Protein AF-A0A7C0WS00-F1 (afdb_monomer_lite)

Secondary structure (DSSP, 8-state):
--HHHHHHHHHHHHHHHSEE--HHHIIIIIHHHHHHHHHHHTT-TT---SSS-S---HHHHHHHHHHHHHHHHHH-EEETTTTEEE---HHHHHHHHHTS-SEEEES-GGG-EEEE---TT-SSPPPPEEE--SB--GGGHHHHHHHHHTSTT--EEEPPB-SEETTEE--TTSHHHHHHHH-S--

Foldseek 3Di:
DPPVVVVVVVQVVCLQVADAAAPCCCVPPLVVVLVVVLCVVLVVPPPADPVCRDDPDVVSVVSVVVSVLVSCQVSADAPNVSNGGRHDHSVRVVVVVVPDDQWDWDDDDPLIDIQGDDDVVGPDDHQDAPEDAEEDEPVCQVVVQVVSVVDPSHSHYHGYAYQDDPNHGQDPPDVSVVNRVVPPPD

Structure (mmCIF, N/CA/C/O backbone):
data_AF-A0A7C0WS00-F1
#
_entry.id   AF-A0A7C0WS00-F1
#
loop_
_atom_site.group_PDB
_atom_site.id
_atom_site.type_symbol
_atom_site.label_atom_id
_atom_site.label_alt_id
_atom_site.label_comp_id
_atom_site.label_asym_id
_atom_site.label_entity_id
_atom_site.label_seq_id
_atom_site.pdbx_PDB_ins_code
_atom_site.Cartn_x
_atom_site.Cartn_y
_atom_site.Cartn_z
_atom_site.occupancy
_atom_site.B_iso_or_equiv
_atom_site.auth_seq_id
_atom_site.auth_comp_id
_atom_site.auth_asym_id
_atom_site.auth_atom_id
_atom_site.pdbx_PDB_model_num
ATOM 1 N N . MET A 1 1 ? -23.220 -8.667 -17.553 1.00 49.00 1 MET A N 1
ATOM 2 C CA . MET A 1 1 ? -22.136 -7.693 -17.301 1.00 49.00 1 MET A CA 1
ATOM 3 C C . MET A 1 1 ? -21.168 -8.340 -16.330 1.00 49.00 1 MET A C 1
ATOM 5 O O . MET A 1 1 ? -21.633 -9.027 -15.431 1.00 49.00 1 MET A O 1
ATOM 9 N N . THR A 1 2 ? -19.857 -8.234 -16.547 1.00 54.31 2 THR A N 1
ATOM 10 C CA . THR A 1 2 ? -18.865 -8.810 -15.627 1.00 54.31 2 THR A CA 1
ATOM 11 C C . THR A 1 2 ? -19.001 -8.150 -14.255 1.00 54.31 2 THR A C 1
ATOM 13 O O . THR A 1 2 ? -19.124 -6.931 -14.167 1.00 54.31 2 THR A O 1
ATOM 16 N N . THR A 1 3 ? -18.965 -8.941 -13.180 1.00 71.88 3 THR A N 1
ATOM 17 C CA . THR A 1 3 ? -19.061 -8.482 -11.779 1.00 71.88 3 THR A CA 1
ATOM 18 C C . THR A 1 3 ? -18.095 -7.330 -11.455 1.00 71.88 3 THR A C 1
ATOM 20 O O . THR A 1 3 ? -18.385 -6.494 -10.609 1.00 71.88 3 THR A O 1
ATOM 23 N N . SER A 1 4 ? -16.969 -7.244 -12.173 1.00 80.00 4 SER A N 1
ATOM 24 C CA . SER A 1 4 ? -15.979 -6.166 -12.056 1.00 80.00 4 SER A CA 1
ATOM 25 C C . SER A 1 4 ? -16.486 -4.794 -12.525 1.00 80.00 4 SER A C 1
ATOM 27 O O . SER A 1 4 ? -16.218 -3.805 -11.849 1.00 80.00 4 SER A O 1
ATOM 29 N N . LEU A 1 5 ? -17.243 -4.711 -13.628 1.00 88.19 5 LEU A N 1
ATOM 30 C CA . LEU A 1 5 ? -17.728 -3.420 -14.133 1.00 88.19 5 LEU A CA 1
ATOM 31 C C . LEU A 1 5 ? -18.821 -2.839 -13.227 1.00 88.19 5 LEU A C 1
ATOM 33 O O . LEU A 1 5 ? -18.849 -1.636 -13.001 1.00 88.19 5 LEU A O 1
ATOM 37 N N . VAL A 1 6 ? -19.686 -3.695 -12.673 1.00 89.75 6 VAL A N 1
ATOM 38 C CA . VAL A 1 6 ? -20.731 -3.278 -11.721 1.00 89.75 6 VAL A CA 1
ATOM 39 C C . VAL A 1 6 ? -20.100 -2.658 -10.470 1.00 89.75 6 VAL A C 1
ATOM 41 O O . VAL A 1 6 ? -20.440 -1.535 -10.119 1.00 89.75 6 VAL A O 1
ATOM 44 N N . ARG A 1 7 ? -19.100 -3.326 -9.875 1.00 86.75 7 ARG A N 1
ATOM 45 C CA . ARG A 1 7 ? -18.367 -2.811 -8.702 1.00 86.75 7 ARG A CA 1
ATOM 46 C C . ARG A 1 7 ? -17.676 -1.476 -8.961 1.00 86.75 7 ARG A C 1
ATOM 48 O O . ARG A 1 7 ? -17.674 -0.605 -8.093 1.00 86.75 7 ARG A O 1
ATOM 55 N N . LEU A 1 8 ? -17.088 -1.318 -10.149 1.00 91.06 8 LEU A N 1
ATOM 56 C CA . LEU A 1 8 ? -16.481 -0.052 -10.553 1.00 91.06 8 LEU A CA 1
ATOM 57 C C . LEU A 1 8 ? -17.527 1.068 -10.571 1.00 91.06 8 LEU A C 1
ATOM 59 O O . LEU A 1 8 ? -17.298 2.114 -9.975 1.00 91.06 8 LEU A O 1
ATOM 63 N N . MET A 1 9 ? -18.682 0.838 -11.201 1.00 94.50 9 MET A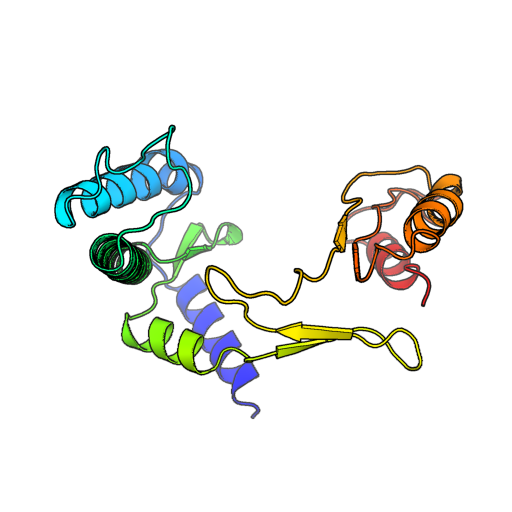 N 1
ATOM 64 C CA . MET A 1 9 ? -19.749 1.842 -11.268 1.00 94.50 9 MET A CA 1
ATOM 65 C C . MET A 1 9 ? -20.312 2.194 -9.885 1.00 94.50 9 MET A C 1
ATOM 67 O O . MET A 1 9 ? -20.503 3.373 -9.606 1.00 94.50 9 MET A O 1
ATOM 71 N N . GLU A 1 10 ? -20.510 1.211 -9.002 1.00 93.06 10 GLU A N 1
ATOM 72 C CA . GLU A 1 10 ? -20.942 1.442 -7.613 1.00 93.06 10 GLU A CA 1
ATOM 73 C C . GLU A 1 10 ? -19.921 2.280 -6.832 1.00 93.06 10 GLU A C 1
ATOM 75 O O . GLU A 1 10 ? -20.288 3.185 -6.087 1.00 93.06 10 GLU A O 1
ATOM 80 N N . THR A 1 11 ? -18.625 2.019 -7.022 1.00 92.50 11 THR A N 1
ATOM 81 C CA . THR A 1 11 ? -17.562 2.789 -6.360 1.00 92.50 11 THR A CA 1
ATOM 82 C C . THR A 1 11 ? -17.514 4.224 -6.882 1.00 92.50 11 THR A C 1
ATOM 84 O O . THR A 1 11 ? -17.359 5.149 -6.090 1.00 92.50 11 THR A O 1
ATOM 87 N N . LEU A 1 12 ? -17.703 4.430 -8.190 1.00 93.00 12 LEU A N 1
ATOM 88 C CA . LEU A 1 12 ? -17.795 5.768 -8.782 1.00 93.00 12 LEU A CA 1
ATOM 89 C C . LEU A 1 12 ? -19.024 6.541 -8.281 1.00 93.00 12 LEU A C 1
ATOM 91 O O . LEU A 1 12 ? -18.935 7.745 -8.056 1.00 93.00 12 LEU A O 1
ATOM 95 N N . GLU A 1 13 ? -20.156 5.869 -8.066 1.00 94.81 13 GLU A N 1
ATOM 96 C CA . GLU A 1 13 ? -21.339 6.487 -7.456 1.00 94.81 13 GLU A CA 1
ATOM 97 C C . GLU A 1 13 ? -21.072 6.895 -6.000 1.00 94.81 13 GLU A C 1
ATOM 99 O O . GLU A 1 13 ? -21.324 8.043 -5.635 1.00 94.81 13 GLU A O 1
ATOM 104 N N . ARG A 1 14 ? -20.456 6.016 -5.193 1.00 94.94 14 ARG A N 1
ATOM 105 C CA . ARG A 1 14 ? -20.031 6.355 -3.820 1.00 94.94 14 ARG A CA 1
ATOM 106 C C . ARG A 1 14 ? -19.029 7.508 -3.791 1.00 94.94 14 ARG A C 1
ATOM 108 O O . ARG A 1 14 ? -19.082 8.325 -2.883 1.00 94.94 14 ARG A O 1
ATOM 115 N N . ALA A 1 15 ? -18.126 7.582 -4.767 1.00 93.69 15 ALA A N 1
ATOM 116 C CA . ALA A 1 15 ? -17.193 8.696 -4.900 1.00 93.69 15 ALA A CA 1
ATOM 117 C C . ALA A 1 15 ? -17.933 10.007 -5.196 1.00 93.69 15 ALA A C 1
ATOM 119 O O . ALA A 1 15 ? -17.593 11.045 -4.642 1.00 93.69 15 ALA A O 1
ATOM 120 N N . ARG A 1 16 ? -18.978 9.981 -6.027 1.00 92.50 16 ARG A N 1
ATOM 121 C CA . ARG A 1 16 ? -19.775 11.177 -6.323 1.00 92.50 16 ARG A CA 1
ATOM 122 C C . ARG A 1 16 ? -20.577 11.666 -5.112 1.00 92.50 16 ARG A C 1
ATOM 124 O O . ARG A 1 16 ? -20.650 12.870 -4.893 1.00 92.50 16 ARG A O 1
ATOM 131 N N . ASP A 1 17 ? -21.178 10.743 -4.363 1.00 93.25 17 ASP A N 1
ATOM 132 C CA . ASP A 1 17 ? -22.168 11.051 -3.319 1.00 93.25 17 ASP A CA 1
ATOM 133 C C . ASP A 1 17 ? -21.605 10.940 -1.881 1.00 93.25 17 ASP A C 1
ATOM 135 O O . ASP A 1 17 ? -22.351 11.068 -0.910 1.00 93.25 17 ASP A O 1
ATOM 139 N N . GLY A 1 18 ? -20.302 10.674 -1.736 1.00 94.12 18 GLY A N 1
ATOM 140 C CA . GLY A 1 18 ? -19.621 10.497 -0.452 1.00 94.12 18 GLY A CA 1
ATOM 141 C C . GLY A 1 18 ? -19.523 11.779 0.380 1.00 94.12 18 GLY A C 1
ATOM 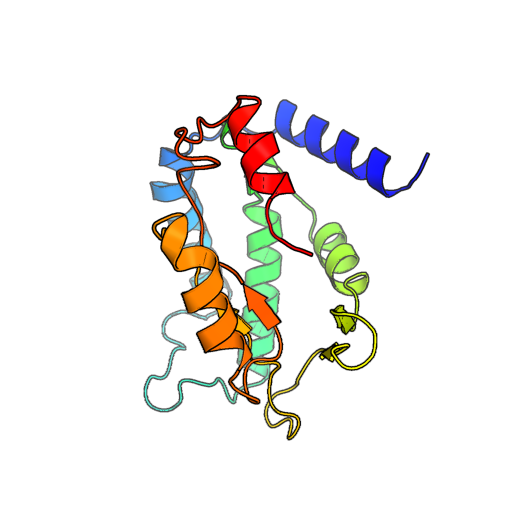142 O O . GLY A 1 18 ? -19.644 12.890 -0.135 1.00 94.12 18 GLY A O 1
ATOM 143 N N . ASP A 1 19 ? -19.265 11.624 1.683 1.00 96.31 19 ASP A N 1
ATOM 144 C CA . ASP A 1 19 ? -19.161 12.766 2.601 1.00 96.31 19 ASP A CA 1
ATOM 145 C C . ASP A 1 19 ? -18.015 13.699 2.187 1.00 96.31 19 ASP A C 1
ATOM 147 O O . ASP A 1 19 ? -16.912 13.209 1.930 1.00 96.31 19 ASP A O 1
ATOM 151 N N . PRO A 1 20 ? -18.217 15.027 2.176 1.00 96.94 20 PRO A N 1
ATOM 152 C CA . PRO A 1 20 ? -17.179 15.964 1.772 1.00 96.94 20 PRO A CA 1
ATOM 153 C C . PRO A 1 20 ? -16.021 15.988 2.780 1.00 96.94 20 PRO A C 1
ATOM 155 O O . PRO A 1 20 ? -16.236 16.114 3.987 1.00 96.94 20 PRO A O 1
ATOM 158 N N . CYS A 1 21 ? -14.787 15.917 2.285 1.00 97.62 21 CYS A N 1
ATOM 159 C CA . CYS A 1 21 ? -13.567 16.069 3.069 1.00 97.62 21 CYS A CA 1
ATOM 160 C C . CYS A 1 21 ? -12.420 16.560 2.179 1.00 97.62 21 CYS A C 1
ATOM 162 O O . CYS A 1 21 ? -12.060 15.915 1.198 1.00 97.62 21 CYS A O 1
ATOM 164 N N . THR A 1 22 ? -11.809 17.689 2.541 1.00 98.00 22 THR A N 1
ATOM 165 C CA . THR A 1 22 ? -10.654 18.208 1.790 1.00 98.00 22 THR A CA 1
ATOM 166 C C . THR A 1 22 ? -9.412 17.354 2.028 1.00 98.00 22 THR A C 1
ATOM 168 O O . THR A 1 22 ? -9.220 16.838 3.133 1.00 98.00 22 THR A O 1
ATOM 171 N N . ASN A 1 23 ? -8.495 17.292 1.055 1.00 97.50 23 ASN A N 1
ATOM 172 C CA . ASN A 1 23 ? -7.249 16.530 1.230 1.00 97.50 23 ASN A CA 1
ATOM 173 C C . ASN A 1 23 ? -6.444 16.993 2.458 1.00 97.50 23 ASN A C 1
ATOM 175 O O . ASN A 1 23 ? -5.935 16.194 3.241 1.00 97.50 23 ASN A O 1
ATOM 179 N N . ARG A 1 24 ? -6.402 18.309 2.696 1.00 97.88 24 ARG A N 1
ATOM 180 C CA . ARG A 1 24 ? -5.712 18.876 3.861 1.00 97.88 24 ARG A CA 1
ATOM 181 C C . ARG A 1 24 ? -6.356 18.443 5.176 1.00 97.88 24 ARG A C 1
ATOM 183 O O . ARG A 1 24 ? -5.644 18.154 6.133 1.00 97.88 24 ARG A O 1
ATOM 190 N N . GLU A 1 25 ? -7.683 18.455 5.266 1.00 98.12 25 GLU A N 1
ATOM 191 C CA . GLU A 1 25 ? -8.392 18.006 6.469 1.00 98.12 25 GLU A CA 1
ATOM 192 C C . GLU A 1 25 ? -8.168 16.517 6.725 1.00 98.12 25 GLU A C 1
ATOM 194 O O . GLU A 1 25 ? -7.891 16.124 7.860 1.00 98.12 25 GLU A O 1
ATOM 199 N N . TRP A 1 26 ? -8.218 15.714 5.666 1.00 98.25 26 TRP A N 1
ATOM 200 C CA . TRP A 1 26 ? -7.964 14.286 5.729 1.00 98.25 26 TRP A CA 1
ATOM 201 C C . TRP A 1 26 ? -6.583 13.966 6.314 1.00 98.25 26 TRP A C 1
ATOM 203 O O . TRP A 1 26 ? -6.478 13.246 7.309 1.00 98.25 26 TRP A O 1
ATOM 213 N N . GLU A 1 27 ? -5.532 14.572 5.757 1.00 97.94 27 GLU A N 1
ATOM 214 C CA . GLU A 1 27 ? -4.145 14.360 6.184 1.00 97.94 27 GLU A CA 1
ATOM 215 C C . GLU A 1 27 ? -3.856 14.915 7.584 1.00 97.94 27 GLU A C 1
ATOM 217 O O . GLU A 1 27 ? -3.163 14.283 8.381 1.00 97.94 27 GLU A O 1
ATOM 222 N N . THR A 1 28 ? -4.373 16.107 7.900 1.00 98.19 28 THR A N 1
ATOM 223 C CA . THR A 1 28 ? -3.997 16.816 9.138 1.00 98.19 28 THR A CA 1
ATOM 224 C C . THR A 1 28 ? -4.877 16.485 10.339 1.00 98.19 28 THR A C 1
ATOM 226 O O . THR A 1 28 ? -4.448 16.721 11.469 1.00 98.19 28 THR A O 1
ATOM 229 N N . LYS A 1 29 ? -6.088 15.954 10.127 1.00 98.31 29 LYS A N 1
ATOM 230 C CA . LYS A 1 29 ? -7.051 15.668 11.203 1.00 98.31 29 LYS A CA 1
ATOM 231 C C . LYS A 1 29 ? -7.611 14.257 11.138 1.00 98.31 29 LYS A C 1
ATOM 233 O O . LYS A 1 29 ? -7.430 13.507 12.092 1.00 98.31 29 LYS A O 1
ATOM 238 N N . VAL A 1 30 ? -8.251 13.880 10.029 1.00 98.31 30 VAL A N 1
ATOM 239 C CA . VAL A 1 30 ? -9.015 12.623 9.961 1.00 98.31 30 VAL A CA 1
ATOM 240 C C . VAL A 1 30 ? -8.110 11.413 10.179 1.00 98.31 30 VAL A C 1
ATOM 242 O O . VAL A 1 30 ? -8.402 10.597 11.056 1.00 98.31 30 VAL A O 1
ATOM 245 N N . ILE A 1 31 ? -6.987 11.313 9.456 1.00 98.31 31 ILE A N 1
ATOM 246 C CA . ILE A 1 31 ? -6.035 10.209 9.635 1.00 98.31 31 ILE A CA 1
ATOM 247 C C . ILE A 1 31 ? -5.456 10.213 11.063 1.00 98.31 31 ILE A C 1
ATOM 249 O O . ILE A 1 31 ? -5.629 9.204 11.754 1.00 98.31 31 ILE A O 1
ATOM 253 N N . PRO A 1 32 ? -4.812 11.294 11.562 1.00 98.31 32 PRO A N 1
ATOM 254 C CA . PRO A 1 32 ? -4.176 11.260 12.880 1.00 98.31 32 PRO A CA 1
ATOM 255 C C . PRO A 1 32 ? -5.147 10.977 14.032 1.00 98.31 32 PRO A C 1
ATOM 257 O O . PRO A 1 32 ? -4.825 10.197 14.932 1.00 98.31 32 PRO A O 1
ATOM 260 N N . GLU A 1 33 ? -6.338 11.583 14.021 1.00 98.44 33 GLU A N 1
ATOM 261 C CA . GLU A 1 33 ? -7.332 11.403 15.083 1.00 98.44 33 GLU A CA 1
ATOM 262 C C . GLU A 1 33 ? -7.915 9.989 15.078 1.00 98.44 33 GLU A C 1
ATOM 264 O O . GLU A 1 33 ? -8.035 9.373 16.142 1.00 98.44 33 GLU A O 1
ATOM 269 N N . THR A 1 34 ? -8.212 9.440 13.896 1.00 98.38 34 THR A N 1
ATOM 270 C CA . THR A 1 34 ? -8.748 8.080 13.775 1.00 98.38 34 THR A CA 1
ATOM 271 C C . THR A 1 34 ? -7.703 7.040 14.176 1.00 98.38 34 THR A C 1
ATOM 273 O O . THR A 1 34 ? -8.009 6.154 14.975 1.00 98.38 34 THR A O 1
ATOM 276 N N . VAL A 1 35 ? -6.449 7.181 13.726 1.00 98.31 35 VAL A N 1
ATOM 277 C CA . VAL A 1 35 ? -5.339 6.309 14.156 1.00 98.31 35 VAL A CA 1
ATOM 278 C C . VAL A 1 35 ? -5.205 6.333 15.677 1.00 98.31 35 VAL A C 1
ATOM 280 O O . VAL A 1 35 ? -5.241 5.284 16.318 1.00 98.31 35 VAL A O 1
ATOM 283 N N . LYS A 1 36 ? -5.125 7.524 16.285 1.00 98.19 36 LYS A N 1
ATOM 284 C CA . LYS A 1 36 ? -4.997 7.666 17.743 1.00 98.19 36 LYS A CA 1
ATOM 285 C C . LYS A 1 36 ? -6.175 7.040 18.492 1.00 98.19 36 LYS A C 1
ATOM 287 O O . LYS A 1 36 ? -5.977 6.366 19.503 1.00 98.19 36 LYS A O 1
ATOM 292 N N . LYS A 1 37 ? -7.401 7.240 17.998 1.00 98.44 37 LYS A N 1
ATOM 293 C CA . LYS A 1 37 ? -8.618 6.632 18.552 1.00 98.44 37 LYS A CA 1
ATOM 294 C C . LYS A 1 37 ? -8.518 5.106 18.561 1.00 98.44 37 LYS A C 1
ATOM 296 O O . LYS A 1 37 ? -8.817 4.502 19.590 1.00 98.44 37 LYS A O 1
ATOM 301 N N . TYR A 1 38 ? -8.108 4.488 17.453 1.00 98.44 38 TYR A N 1
ATOM 302 C CA . TYR A 1 38 ? -8.045 3.029 17.337 1.00 98.44 38 TYR A CA 1
ATOM 303 C C . TYR A 1 38 ? -6.869 2.412 18.091 1.00 98.44 38 TYR A C 1
ATOM 305 O O . TYR A 1 38 ? -7.063 1.390 18.746 1.00 98.44 38 TYR A O 1
ATOM 313 N N . LEU A 1 39 ? -5.704 3.066 18.104 1.00 98.31 39 LEU A N 1
ATOM 314 C CA . LEU A 1 39 ? -4.576 2.634 18.931 1.00 98.31 39 LEU A CA 1
ATOM 315 C C . LEU A 1 39 ? -4.967 2.574 20.410 1.00 98.31 39 LEU A C 1
ATOM 317 O O . LEU A 1 39 ? -4.752 1.558 21.065 1.00 98.31 39 LEU A O 1
ATOM 321 N N . LYS A 1 40 ? -5.625 3.620 20.921 1.00 98.19 40 LYS A N 1
ATOM 322 C CA . LYS A 1 40 ? -6.102 3.648 22.307 1.00 98.19 40 LYS A CA 1
ATOM 323 C C . LYS A 1 40 ? -7.219 2.633 22.566 1.00 98.19 40 LYS A C 1
ATOM 325 O O . LYS A 1 40 ? -7.227 1.976 23.600 1.00 98.19 40 LYS A O 1
ATOM 330 N N . LYS A 1 41 ? -8.183 2.508 21.646 1.00 98.31 41 LYS A N 1
ATOM 331 C CA . LYS A 1 41 ? -9.344 1.609 21.791 1.00 98.31 41 LYS A CA 1
ATOM 332 C C . LYS A 1 41 ? -8.939 0.136 21.912 1.00 98.31 41 LYS A C 1
ATOM 334 O O . LYS A 1 41 ? -9.618 -0.603 22.616 1.00 98.31 41 LYS A O 1
ATOM 339 N N . PHE A 1 42 ? -7.876 -0.273 21.224 1.00 98.25 42 PHE A N 1
ATOM 340 C CA . PHE A 1 42 ? -7.402 -1.660 21.186 1.00 98.25 42 PHE A CA 1
ATOM 341 C C . PHE A 1 42 ? -6.165 -1.916 22.062 1.00 98.25 42 PHE A C 1
ATOM 343 O O . PHE A 1 42 ? -5.626 -3.023 22.033 1.00 98.25 42 PHE A O 1
ATOM 350 N N . ASP A 1 43 ? -5.743 -0.923 22.853 1.00 97.69 43 ASP A N 1
ATOM 351 C CA . ASP A 1 43 ? -4.556 -1.002 23.714 1.00 97.69 43 ASP A CA 1
ATOM 352 C C . ASP A 1 43 ? -3.280 -1.362 22.924 1.00 97.69 43 ASP A C 1
ATOM 354 O O . ASP A 1 43 ? -2.557 -2.307 23.235 1.00 97.69 43 ASP A O 1
ATOM 358 N N . LEU A 1 44 ? -3.062 -0.624 21.829 1.00 97.75 44 LEU A N 1
ATOM 359 C CA . LEU A 1 44 ? -1.935 -0.776 20.897 1.00 97.75 44 LEU A CA 1
ATOM 360 C C . LEU A 1 44 ? -0.913 0.368 21.013 1.00 97.75 44 LEU A C 1
ATOM 362 O O . LEU A 1 44 ? 0.075 0.416 20.281 1.00 97.75 44 LEU A O 1
ATOM 366 N N . GLU A 1 45 ? -1.148 1.335 21.902 1.00 96.56 45 GLU A N 1
ATOM 367 C CA . GLU A 1 45 ? -0.178 2.398 22.157 1.00 96.56 45 GLU A CA 1
ATOM 368 C C . GLU A 1 45 ? 1.085 1.803 22.800 1.00 96.56 45 GLU A C 1
ATOM 370 O O . GLU A 1 45 ? 1.005 1.046 23.760 1.00 96.56 45 GLU A O 1
ATOM 375 N N . GLN A 1 46 ? 2.266 2.175 22.290 1.00 93.44 46 GLN A N 1
ATOM 376 C CA . GLN A 1 46 ? 3.568 1.762 22.843 1.00 93.44 46 GLN A CA 1
ATOM 377 C C . GLN A 1 46 ? 3.843 0.244 22.829 1.00 93.44 46 GLN A C 1
ATOM 379 O O . GLN A 1 46 ? 4.724 -0.221 23.545 1.00 93.44 46 GLN A O 1
ATOM 384 N N . THR A 1 47 ? 3.159 -0.538 21.989 1.00 95.12 47 THR A N 1
ATOM 385 C CA . THR A 1 47 ? 3.429 -1.984 21.860 1.00 95.12 47 THR A CA 1
ATOM 386 C C . THR A 1 47 ? 4.642 -2.308 20.979 1.00 95.12 47 THR A C 1
ATOM 388 O O . THR A 1 47 ? 4.984 -3.474 20.806 1.00 95.12 47 THR A O 1
ATOM 391 N N . PHE A 1 48 ? 5.290 -1.300 20.386 1.00 93.44 48 PHE A N 1
ATOM 392 C CA . PHE A 1 48 ? 6.494 -1.480 19.576 1.00 93.44 48 PHE A CA 1
ATOM 393 C C . PHE A 1 48 ? 7.720 -1.755 20.458 1.00 93.44 48 PHE A C 1
ATOM 395 O O . PHE A 1 48 ? 8.031 -0.972 21.355 1.00 93.44 48 PHE A O 1
ATOM 402 N N . ASN A 1 49 ? 8.448 -2.830 20.153 1.00 93.25 49 ASN A N 1
ATOM 403 C CA . ASN A 1 49 ? 9.708 -3.183 20.797 1.00 93.25 49 ASN A CA 1
ATOM 404 C C . ASN A 1 49 ? 10.858 -3.065 19.787 1.00 93.25 49 ASN A C 1
ATOM 406 O O . ASN A 1 49 ? 10.892 -3.785 18.797 1.00 93.25 49 ASN A O 1
ATOM 410 N N . ASN A 1 50 ? 11.815 -2.171 20.040 1.00 94.19 50 ASN A N 1
ATOM 411 C CA . ASN A 1 50 ? 12.962 -1.984 19.146 1.00 94.19 50 ASN A CA 1
ATOM 412 C C . ASN A 1 50 ? 13.966 -3.151 19.206 1.00 94.19 50 ASN A C 1
ATOM 414 O O . ASN A 1 50 ? 14.640 -3.432 18.221 1.00 94.19 50 ASN A O 1
ATOM 418 N N . GLU A 1 51 ? 14.059 -3.837 20.348 1.00 96.06 51 GLU A N 1
ATOM 419 C CA . GLU A 1 51 ? 14.955 -4.990 20.512 1.00 96.06 51 GLU A CA 1
ATOM 420 C C . GLU A 1 51 ? 14.391 -6.249 19.832 1.00 96.06 51 GLU A C 1
ATOM 422 O O . GLU A 1 51 ? 15.150 -7.124 19.428 1.00 96.06 51 GLU A O 1
ATOM 427 N N . GLU A 1 52 ? 13.065 -6.321 19.670 1.00 92.44 52 GLU A N 1
ATOM 428 C CA . GLU A 1 52 ? 12.354 -7.396 18.968 1.00 92.44 52 GLU A CA 1
ATOM 429 C C . GLU A 1 52 ? 11.364 -6.774 17.962 1.00 92.44 52 GLU A C 1
ATOM 431 O O . GLU A 1 52 ? 10.165 -6.672 18.238 1.00 92.44 52 GLU A O 1
ATO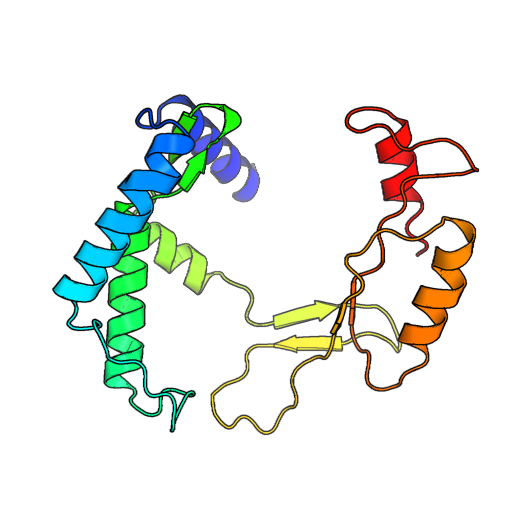M 436 N N . PRO A 1 53 ? 11.855 -6.297 16.801 1.00 90.12 53 PRO A N 1
ATOM 437 C CA . PRO A 1 53 ? 11.043 -5.541 15.847 1.00 90.12 53 PRO A CA 1
ATOM 438 C C . PRO A 1 53 ? 10.002 -6.406 15.123 1.00 90.12 53 PRO A C 1
ATOM 440 O O . PRO A 1 53 ? 9.045 -5.876 14.555 1.00 90.12 53 PRO A O 1
ATOM 443 N N . VAL A 1 54 ? 10.182 -7.730 15.119 1.00 91.38 54 VAL A N 1
ATOM 444 C CA . VAL A 1 54 ? 9.199 -8.679 14.596 1.00 91.38 54 VAL A CA 1
ATOM 445 C C . VAL A 1 54 ? 8.313 -9.121 15.750 1.00 91.38 54 VAL A C 1
ATOM 447 O O . VAL A 1 54 ? 8.779 -9.754 16.688 1.00 91.38 54 VAL A O 1
ATOM 450 N N . ASN A 1 55 ? 7.021 -8.803 15.679 1.00 92.31 55 ASN A N 1
ATOM 451 C CA . ASN A 1 55 ? 6.076 -9.217 16.709 1.00 92.31 55 ASN A CA 1
ATOM 452 C C . ASN A 1 55 ? 6.040 -10.753 16.854 1.00 92.31 55 ASN A C 1
ATOM 454 O O . ASN A 1 55 ? 5.741 -11.455 15.888 1.00 92.31 55 ASN A O 1
ATOM 458 N N . GLN A 1 56 ? 6.285 -11.241 18.072 1.00 91.69 56 GLN A N 1
ATOM 459 C CA . GLN A 1 56 ? 6.232 -12.662 18.440 1.00 91.69 56 GLN A CA 1
ATOM 460 C C . GLN A 1 56 ? 4.936 -13.043 19.181 1.00 91.69 56 GLN A C 1
ATOM 462 O O . GLN A 1 56 ? 4.747 -14.211 19.508 1.00 91.69 56 GLN A O 1
ATOM 467 N N . ASP A 1 57 ? 4.054 -12.079 19.474 1.00 94.38 57 ASP A N 1
ATOM 468 C CA . ASP A 1 57 ? 2.792 -12.274 20.199 1.00 94.38 57 ASP A CA 1
ATOM 469 C C . ASP A 1 57 ? 1.605 -12.390 19.214 1.00 94.38 57 ASP A C 1
ATOM 471 O O . ASP A 1 57 ? 1.205 -11.385 18.607 1.00 94.38 57 ASP A O 1
ATOM 475 N N . PRO A 1 58 ? 1.011 -13.589 19.033 1.00 94.25 58 PRO A N 1
ATOM 476 C CA . PRO A 1 58 ? -0.131 -13.778 18.142 1.00 94.25 58 PRO A CA 1
ATOM 477 C C . PRO A 1 58 ? -1.378 -12.998 18.573 1.00 94.25 58 PRO A C 1
ATOM 479 O O . PRO A 1 58 ? -2.101 -12.500 17.715 1.00 94.25 58 PRO A O 1
ATOM 482 N N . GLU A 1 59 ? -1.620 -12.829 19.876 1.00 97.19 59 GLU A N 1
ATOM 483 C CA . GLU A 1 59 ? -2.786 -12.085 20.365 1.00 97.19 59 GLU A CA 1
ATOM 484 C C . GLU A 1 59 ? -2.639 -10.592 20.063 1.00 97.19 59 GLU A C 1
ATOM 486 O O . GLU A 1 59 ? -3.604 -9.917 19.697 1.00 97.19 59 GLU A O 1
ATOM 491 N N . LEU A 1 60 ? -1.419 -10.057 20.162 1.00 96.62 60 LEU A N 1
ATOM 492 C CA . LEU A 1 60 ? -1.127 -8.702 19.702 1.00 96.62 60 LEU A CA 1
ATOM 493 C C . LEU A 1 60 ? -1.341 -8.563 18.186 1.00 96.62 60 LEU A C 1
ATOM 495 O O . LEU A 1 60 ? -1.906 -7.558 17.751 1.00 96.62 60 LEU A O 1
ATOM 499 N N . ALA A 1 61 ? -0.950 -9.563 17.387 1.00 96.38 61 ALA A N 1
ATOM 500 C CA . ALA A 1 61 ? -1.182 -9.556 15.940 1.00 96.38 61 ALA A CA 1
ATOM 501 C C . ALA A 1 61 ? -2.683 -9.531 15.599 1.00 96.38 61 ALA A C 1
ATOM 503 O O . ALA A 1 61 ? -3.114 -8.702 14.795 1.00 96.38 61 ALA A O 1
ATOM 504 N N . ASP A 1 62 ? -3.484 -10.372 16.259 1.00 97.94 62 ASP A N 1
ATOM 505 C CA . ASP A 1 62 ? -4.939 -10.418 16.084 1.00 97.94 62 ASP A CA 1
ATOM 506 C C . ASP A 1 62 ? -5.599 -9.096 16.505 1.00 97.94 62 ASP A C 1
ATOM 508 O O . ASP A 1 62 ? -6.476 -8.578 15.806 1.00 97.94 62 ASP A O 1
ATOM 512 N N . ARG A 1 63 ? -5.134 -8.477 17.601 1.00 98.25 63 ARG A N 1
ATOM 513 C CA . ARG A 1 63 ? -5.605 -7.145 18.018 1.00 98.25 63 ARG A CA 1
ATOM 514 C C . ARG A 1 63 ? -5.285 -6.067 16.985 1.00 98.25 63 ARG A C 1
ATOM 516 O O . ARG A 1 63 ? -6.149 -5.235 16.710 1.00 98.25 63 ARG A O 1
ATOM 523 N N . PHE A 1 64 ? -4.088 -6.076 16.395 1.00 97.94 64 PHE A N 1
ATOM 524 C CA . PHE A 1 64 ? -3.740 -5.157 15.305 1.00 97.94 64 PHE A CA 1
ATOM 525 C C . PHE A 1 64 ? -4.623 -5.372 14.074 1.00 97.94 64 PHE A C 1
ATOM 527 O O . PHE A 1 64 ? -5.071 -4.391 13.475 1.00 97.94 64 PHE A O 1
ATOM 534 N N . PHE A 1 65 ? -4.906 -6.626 13.713 1.00 97.88 65 PHE A N 1
ATOM 535 C CA . PHE A 1 65 ? -5.794 -6.942 12.599 1.00 97.88 65 PHE A CA 1
ATOM 536 C C . PHE A 1 65 ? -7.213 -6.407 12.837 1.00 97.88 65 PHE A C 1
ATOM 538 O O . PHE A 1 65 ? -7.742 -5.679 11.996 1.00 97.88 65 PHE A O 1
ATOM 545 N N . GLU A 1 66 ? -7.810 -6.678 14.001 1.00 98.44 66 GLU A N 1
ATOM 546 C CA . GLU A 1 66 ? -9.156 -6.190 14.330 1.00 98.44 66 GLU A CA 1
ATOM 547 C C . GLU A 1 66 ? -9.222 -4.661 14.452 1.00 98.44 66 GLU A C 1
ATOM 549 O O . GLU A 1 66 ? -10.206 -4.045 14.021 1.00 98.44 66 GLU A O 1
ATOM 554 N N . ALA A 1 67 ? -8.171 -4.025 14.981 1.00 98.44 67 ALA A N 1
ATOM 555 C CA . ALA A 1 67 ? -8.063 -2.570 15.026 1.00 98.44 67 ALA A CA 1
ATOM 556 C C . ALA A 1 67 ? -7.993 -1.967 13.620 1.00 98.44 67 ALA A C 1
ATOM 558 O O . ALA A 1 67 ? -8.738 -1.032 13.324 1.00 98.44 67 ALA A O 1
ATOM 559 N N . GLY A 1 68 ? -7.145 -2.521 12.749 1.00 98.19 68 GLY A N 1
ATOM 560 C CA . GLY A 1 68 ? -6.983 -2.082 11.365 1.00 98.19 68 GLY A CA 1
ATOM 561 C C . GLY A 1 68 ? -8.255 -2.269 10.542 1.00 98.19 68 GLY A C 1
ATOM 562 O O . GLY A 1 68 ? -8.676 -1.345 9.853 1.00 98.19 68 GLY A O 1
ATOM 563 N N . LEU A 1 69 ? -8.920 -3.418 10.673 1.00 98.44 69 LEU A N 1
ATOM 564 C CA . LEU A 1 69 ? -10.186 -3.703 9.999 1.00 98.44 69 LEU A CA 1
ATOM 565 C C . LEU A 1 69 ? -11.303 -2.752 10.453 1.00 98.44 69 LEU A C 1
ATOM 567 O O . LEU A 1 69 ? -12.028 -2.195 9.627 1.00 98.44 69 LEU A O 1
ATOM 571 N N . SER A 1 70 ? -11.422 -2.532 11.764 1.00 98.19 70 SER A N 1
ATOM 572 C CA . SER A 1 70 ? -12.415 -1.607 12.317 1.00 98.19 70 SER A CA 1
ATOM 573 C C . SER A 1 70 ? -12.131 -0.157 11.911 1.00 98.19 70 SER A C 1
ATOM 575 O O . SER A 1 70 ? -13.053 0.581 11.570 1.00 98.19 70 SER A O 1
ATOM 577 N N . MET A 1 71 ? -10.855 0.243 11.914 1.00 98.44 71 MET A N 1
ATOM 578 C CA . MET A 1 71 ? -10.423 1.559 11.457 1.00 98.44 71 MET A CA 1
ATOM 579 C C . MET A 1 71 ? -10.723 1.751 9.970 1.00 98.44 71 MET A C 1
ATOM 581 O O . MET A 1 71 ? -11.292 2.777 9.617 1.00 98.44 71 MET A O 1
ATOM 585 N N . ALA A 1 72 ? -10.381 0.783 9.115 1.00 98.12 72 ALA A N 1
ATOM 586 C CA . ALA A 1 72 ? -10.605 0.849 7.672 1.00 98.12 72 ALA A CA 1
ATOM 587 C C . ALA A 1 72 ? -12.091 1.035 7.326 1.00 98.12 72 ALA A C 1
ATOM 589 O O . ALA A 1 72 ? -12.422 1.857 6.471 1.00 98.12 72 ALA A O 1
ATOM 590 N N . ALA A 1 73 ? -12.982 0.330 8.033 1.00 98.06 73 ALA A N 1
ATOM 591 C CA . ALA A 1 73 ? -14.426 0.472 7.863 1.00 98.06 73 ALA A CA 1
ATOM 592 C C . ALA A 1 73 ? -14.957 1.849 8.314 1.00 98.06 73 ALA A C 1
ATOM 594 O O . ALA A 1 73 ? -15.904 2.373 7.729 1.00 98.06 73 ALA A O 1
ATOM 595 N N . GLU A 1 74 ? -14.362 2.451 9.350 1.00 97.38 74 GLU A N 1
ATOM 596 C CA . GLU A 1 74 ? -14.759 3.779 9.835 1.00 97.38 74 GLU A CA 1
ATOM 597 C C . GLU A 1 74 ? -14.226 4.910 8.946 1.00 97.38 74 GLU A C 1
ATOM 599 O O . GLU A 1 74 ? -14.982 5.810 8.565 1.00 97.38 74 GLU A O 1
ATOM 604 N N . ILE A 1 75 ? -12.925 4.873 8.646 1.00 97.44 75 ILE A N 1
ATOM 605 C CA . ILE A 1 75 ? -12.226 5.963 7.968 1.00 97.44 75 ILE A CA 1
ATOM 606 C C . ILE A 1 75 ? -12.615 6.026 6.492 1.00 97.44 75 ILE A C 1
ATOM 608 O O . ILE A 1 75 ? -12.947 7.102 6.006 1.00 97.44 75 ILE A O 1
ATOM 612 N N . GLY A 1 76 ? -12.665 4.884 5.799 1.00 96.88 76 GLY A N 1
ATOM 613 C CA . GLY A 1 76 ? -12.876 4.833 4.355 1.00 96.88 76 GLY A CA 1
ATOM 614 C C . GLY A 1 76 ? -11.648 5.271 3.547 1.00 96.88 76 GLY A C 1
ATOM 615 O O . GLY A 1 76 ? -10.509 5.191 4.006 1.00 96.88 76 GLY A O 1
ATOM 616 N N . VAL A 1 77 ? -11.883 5.723 2.318 1.00 96.94 77 VAL A N 1
ATOM 617 C CA . VAL A 1 77 ? -10.860 6.191 1.375 1.00 96.94 77 VAL A CA 1
ATOM 618 C C . VAL A 1 77 ? -11.270 7.557 0.841 1.00 96.94 77 VAL A C 1
ATOM 620 O O . VAL A 1 77 ? -12.392 7.721 0.364 1.00 96.94 77 VAL A O 1
ATOM 623 N N . LEU A 1 78 ? -10.360 8.529 0.899 1.00 97.81 78 LEU A N 1
ATOM 624 C CA . LEU A 1 78 ? -10.571 9.834 0.283 1.00 97.81 78 LEU A CA 1
ATOM 625 C C . LEU A 1 78 ? -10.415 9.741 -1.239 1.00 97.81 78 LEU A C 1
ATOM 627 O O . LEU A 1 78 ? -9.366 9.337 -1.742 1.00 97.81 78 LEU A O 1
ATOM 631 N N . MET A 1 79 ? -11.429 10.199 -1.967 1.00 96.62 79 MET A N 1
ATOM 632 C CA . MET A 1 79 ? -11.335 10.507 -3.384 1.00 96.62 79 MET A CA 1
ATOM 633 C C . MET A 1 79 ? -10.904 11.963 -3.555 1.00 96.62 79 MET A C 1
ATOM 635 O O . MET A 1 79 ? -11.708 12.880 -3.417 1.00 96.62 79 MET A O 1
ATOM 639 N N . VAL A 1 80 ? -9.618 12.172 -3.839 1.00 95.50 80 VAL A N 1
ATOM 640 C CA . VAL A 1 80 ? -9.003 13.511 -3.877 1.00 95.50 80 VAL A CA 1
ATOM 641 C C . VAL A 1 80 ? -9.622 14.402 -4.958 1.00 95.50 80 VAL A C 1
ATOM 643 O O . VAL A 1 80 ? -9.836 15.583 -4.710 1.00 95.50 80 VAL A O 1
ATOM 646 N N . ASP A 1 81 ? -9.970 13.841 -6.119 1.00 92.94 81 ASP A N 1
ATOM 647 C CA . ASP A 1 81 ? -10.535 14.606 -7.242 1.00 92.94 81 ASP A CA 1
ATOM 648 C C . ASP A 1 81 ? -11.908 15.221 -6.928 1.00 92.94 81 ASP A C 1
ATOM 650 O O . ASP A 1 81 ? -12.242 16.294 -7.431 1.00 92.94 81 ASP A O 1
ATOM 654 N N . THR A 1 82 ? -12.713 14.541 -6.108 1.00 93.56 82 THR A N 1
ATOM 655 C CA . THR A 1 82 ? -14.064 14.974 -5.713 1.00 93.56 82 THR A CA 1
ATOM 656 C C . THR A 1 82 ? -14.133 15.483 -4.276 1.00 93.56 82 THR A C 1
ATOM 658 O O . THR A 1 82 ? -15.205 15.898 -3.845 1.00 93.56 82 THR A O 1
ATOM 661 N N . GLU A 1 83 ? -13.015 15.442 -3.542 1.00 96.25 83 GLU A N 1
ATOM 662 C CA . GLU A 1 83 ? -12.930 15.725 -2.104 1.00 96.25 83 GLU A CA 1
ATOM 663 C C . GLU A 1 83 ? -14.047 15.035 -1.303 1.00 96.25 83 GLU A C 1
ATOM 665 O O . GLU A 1 83 ? -14.750 15.660 -0.508 1.00 96.25 83 GLU A O 1
ATOM 670 N N . SER A 1 84 ? -14.237 13.735 -1.540 1.00 96.81 84 SER A N 1
ATOM 671 C CA . SER A 1 84 ? -15.309 12.937 -0.935 1.00 96.81 84 SER A CA 1
ATOM 672 C C . SER A 1 84 ? -14.791 11.630 -0.337 1.00 96.81 84 SER A C 1
ATOM 674 O O . SER A 1 84 ? -13.812 11.050 -0.807 1.00 96.81 84 SER A O 1
ATOM 676 N N . VAL A 1 85 ? -15.442 11.142 0.717 1.00 97.94 85 VAL A N 1
ATOM 677 C CA . VAL A 1 85 ? -15.042 9.923 1.430 1.00 97.94 85 VAL A CA 1
ATOM 678 C C . VAL A 1 85 ? -15.898 8.738 0.996 1.00 97.94 85 VAL A C 1
ATOM 680 O O . VAL A 1 85 ? -17.113 8.715 1.198 1.00 97.94 85 VAL A O 1
ATOM 683 N N . ILE A 1 86 ? -15.242 7.707 0.466 1.00 97.25 86 ILE A N 1
ATOM 684 C CA . ILE A 1 86 ? -15.849 6.422 0.117 1.00 97.25 86 ILE A CA 1
ATOM 685 C C . ILE A 1 86 ? -15.711 5.482 1.313 1.00 97.25 86 ILE A C 1
ATOM 687 O O . ILE A 1 86 ? -14.597 5.205 1.756 1.00 97.25 86 ILE A O 1
ATOM 691 N N . ARG A 1 87 ? -16.826 4.949 1.823 1.00 96.00 87 ARG A N 1
ATOM 692 C CA . ARG A 1 87 ? -16.812 3.957 2.911 1.00 96.00 87 ARG A CA 1
ATOM 693 C C . ARG A 1 87 ? -17.168 2.559 2.428 1.00 96.00 87 ARG A C 1
ATOM 695 O O . ARG A 1 87 ? -17.963 2.380 1.501 1.00 96.00 87 ARG A O 1
ATOM 702 N N . PHE A 1 88 ? -16.581 1.587 3.116 1.00 95.88 88 PHE A N 1
ATOM 703 C CA . PHE A 1 88 ? -16.825 0.166 2.927 1.00 95.88 88 PHE A CA 1
ATOM 704 C C . PHE A 1 88 ? -17.177 -0.460 4.268 1.00 95.88 88 PHE A C 1
ATOM 706 O O . PHE A 1 88 ? -16.598 -0.102 5.295 1.00 95.88 88 PHE A O 1
ATOM 713 N N . SER A 1 89 ? -18.129 -1.387 4.271 1.00 96.94 89 SER A N 1
ATOM 714 C CA . SER A 1 89 ? -18.458 -2.127 5.484 1.00 96.94 89 SER A CA 1
ATOM 715 C C . SER A 1 89 ? -17.341 -3.111 5.845 1.00 96.94 89 SER A C 1
ATOM 717 O O . SER A 1 89 ? -16.516 -3.495 5.010 1.00 96.94 89 SER A O 1
ATOM 719 N N . ARG A 1 90 ? -17.329 -3.568 7.101 1.00 97.75 90 ARG A N 1
ATOM 720 C CA . ARG A 1 90 ? -16.400 -4.612 7.558 1.00 97.75 90 ARG A CA 1
ATOM 721 C C . ARG A 1 90 ? -16.531 -5.881 6.710 1.00 97.75 90 ARG A C 1
ATOM 723 O O . ARG A 1 90 ? -15.531 -6.511 6.381 1.00 97.75 90 ARG A O 1
ATOM 730 N N . GLU A 1 91 ? -17.757 -6.236 6.346 1.00 97.50 91 GLU A N 1
ATOM 731 C CA . GLU A 1 91 ? -18.088 -7.403 5.528 1.00 97.50 91 GLU A CA 1
ATOM 732 C C . GLU A 1 91 ? -17.567 -7.248 4.099 1.00 97.50 91 GLU A C 1
ATOM 734 O O . GLU A 1 91 ? -16.986 -8.192 3.574 1.00 97.50 91 GLU A O 1
ATOM 739 N N . GLU A 1 92 ? -17.704 -6.063 3.490 1.00 95.50 92 GLU A N 1
ATOM 740 C CA . GLU A 1 92 ? -17.160 -5.787 2.152 1.00 95.50 92 GLU A CA 1
ATOM 741 C C . GLU A 1 92 ? -15.632 -5.925 2.126 1.00 95.50 92 GLU A C 1
ATOM 743 O O . GLU A 1 92 ? -15.075 -6.514 1.196 1.00 95.50 92 GLU A O 1
ATOM 748 N N . ILE A 1 93 ? -14.953 -5.423 3.164 1.00 97.06 93 ILE A N 1
ATOM 749 C CA . ILE A 1 93 ? -13.495 -5.525 3.300 1.00 97.06 93 ILE A CA 1
ATOM 750 C C . ILE A 1 93 ? -13.078 -6.991 3.471 1.00 97.06 93 ILE A C 1
ATOM 752 O O . ILE A 1 93 ? -12.184 -7.460 2.768 1.00 97.06 93 ILE A O 1
ATOM 756 N N . LEU A 1 94 ? -13.737 -7.742 4.358 1.00 97.62 94 LEU A N 1
ATOM 757 C CA . LEU A 1 94 ? -13.434 -9.161 4.576 1.00 97.62 94 LEU A CA 1
ATOM 758 C C . LEU A 1 94 ? -13.725 -10.019 3.340 1.00 97.62 94 LEU A C 1
ATOM 760 O O . LEU A 1 94 ? -12.928 -10.891 3.004 1.00 97.62 94 LEU A O 1
ATOM 764 N N . GLU A 1 95 ? -14.818 -9.752 2.624 1.00 95.44 95 GLU A N 1
ATOM 765 C CA . GLU A 1 95 ? -15.127 -10.417 1.356 1.00 95.44 95 GLU A CA 1
ATOM 766 C C . GLU A 1 95 ? -14.031 -10.159 0.311 1.00 95.44 95 GLU A C 1
ATOM 768 O O . GLU A 1 95 ? -13.683 -11.056 -0.458 1.00 95.44 95 GLU A O 1
ATOM 773 N N . ALA A 1 96 ? -13.476 -8.944 0.270 1.00 93.19 96 ALA A N 1
ATOM 774 C CA . ALA A 1 96 ? -12.369 -8.617 -0.620 1.00 93.19 96 ALA A CA 1
ATOM 775 C C . ALA A 1 96 ? -11.076 -9.354 -0.233 1.00 93.19 96 ALA A C 1
ATOM 777 O O . ALA A 1 96 ? -10.396 -9.868 -1.121 1.00 93.19 96 ALA A O 1
ATOM 778 N N . VAL A 1 97 ? -10.767 -9.452 1.065 1.00 94.81 97 VAL A N 1
ATOM 779 C CA . VAL A 1 97 ? -9.609 -10.206 1.576 1.00 94.81 97 VAL A CA 1
ATOM 780 C C . VAL A 1 97 ? -9.733 -11.696 1.252 1.00 94.81 97 VAL A C 1
ATOM 782 O O . VAL A 1 97 ? -8.789 -12.276 0.726 1.00 94.81 97 VAL A O 1
ATOM 785 N N . GLU A 1 98 ? -10.901 -12.303 1.477 1.00 95.00 98 GLU A N 1
ATOM 786 C CA . GLU A 1 98 ? -11.157 -13.723 1.177 1.00 95.00 98 GLU A CA 1
ATOM 787 C C . GLU A 1 98 ? -11.025 -14.037 -0.322 1.00 95.00 98 GLU A C 1
ATOM 789 O O . GLU A 1 98 ? -10.635 -15.133 -0.719 1.00 95.00 98 GLU A O 1
ATOM 794 N N . ARG A 1 99 ? -11.341 -13.064 -1.184 1.00 93.00 99 ARG A N 1
ATOM 795 C CA . ARG A 1 99 ? -11.230 -13.202 -2.643 1.00 93.00 99 ARG A CA 1
ATOM 796 C C . ARG A 1 99 ? -9.852 -12.866 -3.196 1.00 93.00 99 ARG A C 1
ATOM 798 O O . ARG A 1 99 ? -9.659 -12.992 -4.409 1.00 93.00 99 ARG A O 1
ATOM 805 N N . ALA A 1 100 ? -8.924 -12.405 -2.361 1.00 92.75 100 ALA A N 1
ATOM 806 C CA . ALA A 1 100 ? -7.576 -12.107 -2.807 1.00 92.75 100 ALA A CA 1
ATOM 807 C C . ALA A 1 100 ? -6.915 -13.386 -3.360 1.00 92.75 100 ALA A C 1
ATOM 809 O O . ALA A 1 100 ? -7.081 -14.465 -2.788 1.00 92.7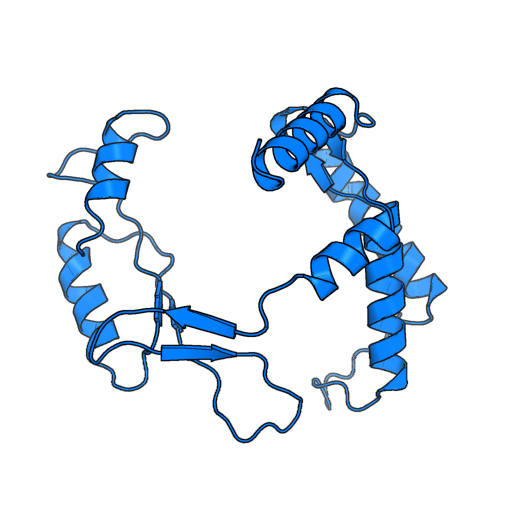5 100 ALA A O 1
ATOM 810 N N . PRO A 1 101 ? -6.177 -13.303 -4.482 1.00 93.19 101 PRO A N 1
ATOM 811 C CA . PRO A 1 101 ? -5.474 -14.462 -5.013 1.00 93.19 101 PRO A CA 1
ATOM 812 C C . PRO A 1 101 ? -4.428 -14.960 -4.005 1.00 93.19 101 PRO A C 1
ATOM 814 O O . PRO A 1 101 ? -3.674 -14.172 -3.438 1.00 93.19 101 PRO A O 1
ATOM 817 N N . ASP A 1 102 ? -4.341 -16.277 -3.822 1.00 93.50 102 ASP A N 1
ATOM 818 C CA . ASP A 1 102 ? -3.358 -16.928 -2.942 1.00 93.50 102 ASP A CA 1
ATOM 819 C C . ASP A 1 102 ? -1.932 -16.920 -3.531 1.00 93.50 102 ASP A C 1
ATOM 821 O O . ASP A 1 102 ? -0.935 -17.059 -2.814 1.00 93.50 102 ASP A O 1
ATOM 825 N N . HIS A 1 103 ? -1.831 -16.747 -4.852 1.00 95.31 103 HIS A N 1
ATOM 826 C CA . HIS A 1 103 ? -0.582 -16.595 -5.581 1.00 95.31 103 HIS A CA 1
ATOM 827 C C . HIS A 1 103 ? -0.755 -15.802 -6.882 1.00 95.31 103 HIS A C 1
ATOM 829 O O . HIS A 1 103 ? -1.829 -15.741 -7.478 1.00 95.31 103 HIS A O 1
ATOM 835 N N . VAL A 1 104 ? 0.354 -15.254 -7.377 1.00 94.94 104 VAL A N 1
ATOM 836 C CA . VAL A 1 104 ? 0.457 -14.596 -8.681 1.00 94.94 104 VAL A CA 1
ATOM 837 C C . VAL A 1 104 ? 1.594 -15.237 -9.471 1.00 94.94 104 VAL A C 1
ATOM 839 O O . VAL A 1 104 ? 2.699 -15.429 -8.961 1.00 94.94 104 VAL A O 1
ATOM 842 N N . LYS A 1 105 ? 1.331 -15.582 -10.735 1.00 95.38 105 LYS A N 1
ATOM 843 C CA . LYS A 1 105 ? 2.359 -16.047 -11.674 1.00 95.38 105 LYS A CA 1
ATOM 844 C C . LYS A 1 105 ? 2.822 -14.869 -12.518 1.00 95.38 105 LYS A C 1
ATOM 846 O O . LYS A 1 105 ? 2.003 -14.239 -13.181 1.00 95.38 105 LYS A O 1
ATOM 851 N N . LEU A 1 106 ? 4.118 -14.592 -12.482 1.00 94.12 106 LEU A N 1
ATOM 852 C CA . LEU A 1 106 ? 4.755 -13.498 -13.215 1.00 94.12 106 LEU A CA 1
ATOM 853 C C . LEU A 1 106 ? 5.759 -14.074 -14.214 1.00 94.12 106 LEU A C 1
ATOM 855 O O . LEU A 1 106 ? 6.259 -15.180 -14.009 1.00 94.12 106 LEU A O 1
ATOM 859 N N . GLY A 1 107 ? 6.053 -13.329 -15.277 1.00 92.50 107 GLY A N 1
ATOM 860 C CA . GLY A 1 107 ? 6.981 -13.756 -16.325 1.00 92.50 107 GLY A CA 1
ATOM 861 C C . GLY A 1 107 ? 6.404 -14.811 -17.275 1.00 92.50 107 GLY A C 1
ATOM 862 O O . GLY A 1 107 ? 5.226 -15.183 -17.215 1.00 92.50 107 GLY A O 1
ATOM 863 N N . ARG A 1 108 ? 7.246 -15.282 -18.194 1.00 93.44 108 ARG A N 1
ATOM 864 C CA . ARG A 1 108 ? 6.910 -16.280 -19.219 1.00 93.44 108 ARG A CA 1
ATOM 865 C C . ARG A 1 108 ? 8.039 -17.296 -19.343 1.00 93.44 108 ARG A C 1
ATOM 867 O O . ARG A 1 108 ? 9.149 -17.045 -18.895 1.00 93.44 108 ARG A O 1
ATOM 874 N N . ASP A 1 109 ? 7.722 -18.446 -19.929 1.00 94.00 109 ASP A N 1
ATOM 875 C CA . ASP A 1 109 ? 8.698 -19.479 -20.290 1.00 94.00 109 ASP A CA 1
ATOM 876 C C . ASP A 1 109 ? 9.665 -19.843 -19.148 1.00 94.00 109 ASP A C 1
ATOM 878 O O . ASP A 1 109 ? 9.201 -20.241 -18.073 1.00 94.00 109 ASP A O 1
ATOM 882 N N . SER A 1 110 ? 10.978 -19.742 -19.375 1.00 90.62 110 SER A N 1
ATOM 883 C CA . SER A 1 110 ? 12.021 -20.043 -18.385 1.00 90.62 110 SER A CA 1
ATOM 884 C C . SER A 1 110 ? 12.083 -19.045 -17.230 1.00 90.62 110 SER A C 1
ATOM 886 O O . SER A 1 110 ? 12.565 -19.407 -16.161 1.00 90.62 110 SER A O 1
ATOM 888 N N . ASP A 1 111 ? 11.550 -17.839 -17.419 1.00 90.94 111 ASP A N 1
ATOM 889 C CA . ASP A 1 111 ? 11.623 -16.734 -16.455 1.00 90.94 111 ASP A CA 1
ATOM 890 C C . ASP A 1 111 ? 10.352 -16.642 -15.599 1.00 90.94 111 ASP A C 1
ATOM 892 O O . ASP A 1 111 ? 10.162 -15.714 -14.810 1.00 90.94 111 ASP A O 1
ATOM 896 N N . ARG A 1 112 ? 9.431 -17.603 -15.752 1.00 94.81 112 ARG A N 1
ATOM 897 C CA . ARG A 1 112 ? 8.186 -17.624 -14.992 1.00 94.81 112 ARG A CA 1
ATOM 898 C C . ARG A 1 112 ? 8.449 -17.945 -13.525 1.00 94.81 112 ARG A C 1
ATOM 900 O O . ARG A 1 112 ? 8.940 -19.021 -13.188 1.00 94.81 112 ARG A O 1
ATOM 907 N N . ILE A 1 113 ? 7.954 -17.084 -12.645 1.00 94.44 113 ILE A N 1
ATOM 908 C CA . ILE A 1 113 ? 7.968 -17.290 -11.197 1.00 94.44 113 ILE A CA 1
ATOM 909 C C . ILE A 1 113 ? 6.549 -17.384 -10.630 1.00 94.44 113 ILE A C 1
ATOM 911 O O . ILE A 1 113 ? 5.565 -17.003 -11.265 1.00 94.44 113 ILE A O 1
ATOM 915 N N . THR A 1 114 ? 6.432 -17.906 -9.410 1.00 94.94 114 THR A N 1
ATOM 916 C CA . THR A 1 114 ? 5.189 -17.878 -8.628 1.00 94.94 114 THR A CA 1
ATOM 917 C C . THR A 1 114 ? 5.448 -17.138 -7.327 1.00 94.94 114 THR A C 1
ATOM 919 O O . THR A 1 114 ? 6.149 -17.649 -6.455 1.00 94.94 114 THR A O 1
ATOM 922 N N . MET A 1 115 ? 4.879 -15.943 -7.203 1.00 95.00 115 MET A N 1
ATOM 923 C CA . MET A 1 115 ? 4.849 -15.187 -5.958 1.00 95.00 115 MET A CA 1
ATOM 924 C C . MET A 1 115 ? 3.654 -15.667 -5.136 1.00 95.00 115 MET A C 1
ATOM 926 O O . MET A 1 115 ? 2.532 -15.687 -5.634 1.00 95.00 115 MET A O 1
ATOM 930 N N . ARG A 1 116 ? 3.894 -16.097 -3.898 1.00 94.19 116 ARG A N 1
ATOM 931 C CA . ARG A 1 116 ? 2.870 -16.656 -3.006 1.00 94.19 116 ARG A CA 1
ATOM 932 C C . ARG A 1 116 ? 3.050 -16.143 -1.587 1.00 94.19 116 ARG A C 1
ATOM 934 O O . ARG A 1 116 ? 4.142 -15.704 -1.224 1.00 94.19 116 ARG A O 1
ATOM 941 N N . THR A 1 117 ? 1.999 -16.265 -0.789 1.00 92.81 117 THR A N 1
ATOM 942 C CA . THR A 1 117 ? 2.031 -15.941 0.638 1.00 92.81 117 THR A CA 1
ATOM 943 C C . THR A 1 117 ? 3.123 -16.725 1.367 1.00 92.81 117 THR A C 1
ATOM 945 O O . THR A 1 117 ? 3.288 -17.928 1.156 1.00 92.81 117 THR A O 1
ATOM 948 N N . ARG A 1 118 ? 3.849 -16.029 2.247 1.00 93.88 118 ARG A N 1
ATOM 949 C CA . ARG A 1 118 ? 4.792 -16.599 3.216 1.00 93.88 118 ARG A CA 1
ATOM 950 C C . ARG A 1 118 ? 4.235 -16.424 4.621 1.00 93.88 118 ARG A C 1
ATOM 952 O O . ARG A 1 118 ? 3.492 -15.480 4.879 1.00 93.88 118 ARG A O 1
ATOM 959 N N . ARG A 1 119 ? 4.614 -17.317 5.529 1.00 91.25 119 ARG A N 1
ATOM 960 C CA . ARG A 1 119 ? 4.313 -17.200 6.963 1.00 91.25 119 ARG A CA 1
ATOM 961 C C . ARG A 1 119 ? 5.565 -16.776 7.739 1.00 91.25 119 ARG A C 1
ATOM 963 O O . ARG A 1 119 ? 6.670 -16.891 7.197 1.00 91.25 119 ARG A O 1
ATOM 970 N N . PRO A 1 120 ? 5.427 -16.288 8.984 1.00 89.56 120 PRO A N 1
ATOM 971 C CA . PRO A 1 120 ? 6.568 -16.190 9.887 1.00 89.56 120 PRO A CA 1
ATOM 972 C C . PRO A 1 120 ? 7.365 -17.503 9.887 1.00 89.56 120 PRO A C 1
ATOM 974 O O . PRO A 1 120 ? 6.778 -18.581 9.811 1.00 89.56 120 PRO A O 1
ATOM 977 N N . GLU A 1 121 ? 8.695 -17.393 9.886 1.00 89.06 121 GLU A N 1
ATOM 978 C CA . GLU A 1 121 ? 9.643 -18.524 9.842 1.00 89.06 121 GLU A CA 1
ATOM 979 C C . GLU A 1 121 ? 9.611 -19.403 8.576 1.00 89.06 121 GLU A C 1
ATOM 981 O O . GLU A 1 121 ? 10.286 -20.435 8.507 1.00 89.06 121 GLU A O 1
ATOM 986 N N . ASP A 1 122 ? 8.875 -19.003 7.537 1.00 94.19 122 ASP A N 1
ATOM 987 C CA . ASP A 1 122 ? 8.847 -19.755 6.288 1.00 94.19 122 ASP A CA 1
ATOM 988 C C . ASP A 1 122 ? 10.243 -19.809 5.640 1.00 94.19 122 ASP A C 1
ATOM 990 O O . ASP A 1 122 ? 10.882 -18.778 5.393 1.00 94.19 122 ASP A O 1
ATOM 994 N N . LYS A 1 123 ? 10.691 -21.034 5.337 1.00 94.75 123 LYS A N 1
ATOM 995 C CA . LYS A 1 123 ? 12.004 -21.351 4.755 1.00 94.75 123 LYS A CA 1
ATOM 996 C C . LYS A 1 123 ? 12.115 -20.954 3.287 1.00 94.75 123 LYS A C 1
ATOM 998 O O . LYS A 1 123 ? 13.218 -20.916 2.747 1.00 94.75 123 LYS A O 1
ATOM 1003 N N . ILE A 1 124 ? 10.986 -20.710 2.624 1.00 91.94 124 ILE A N 1
ATOM 1004 C CA . ILE A 1 124 ? 10.970 -20.225 1.247 1.00 91.94 124 ILE A CA 1
ATOM 1005 C C . ILE A 1 124 ? 11.457 -18.768 1.262 1.00 91.94 124 ILE A C 1
ATOM 1007 O O . ILE A 1 124 ? 10.846 -17.956 1.959 1.00 91.94 124 ILE A O 1
ATOM 1011 N N . PRO A 1 125 ? 12.522 -18.399 0.527 1.00 91.56 125 PRO A N 1
ATOM 1012 C CA . PRO A 1 125 ? 12.950 -17.006 0.445 1.00 91.56 125 PRO A CA 1
ATOM 1013 C C . PRO A 1 125 ? 11.885 -16.147 -0.261 1.00 91.56 125 PRO A C 1
ATOM 1015 O O . PRO A 1 125 ? 11.136 -16.663 -1.098 1.00 91.56 125 PRO A O 1
ATOM 1018 N N . PRO A 1 126 ? 11.781 -14.844 0.062 1.00 92.88 126 PRO A N 1
ATOM 1019 C CA . PRO A 1 126 ? 10.892 -13.948 -0.666 1.00 92.88 126 PRO A CA 1
ATO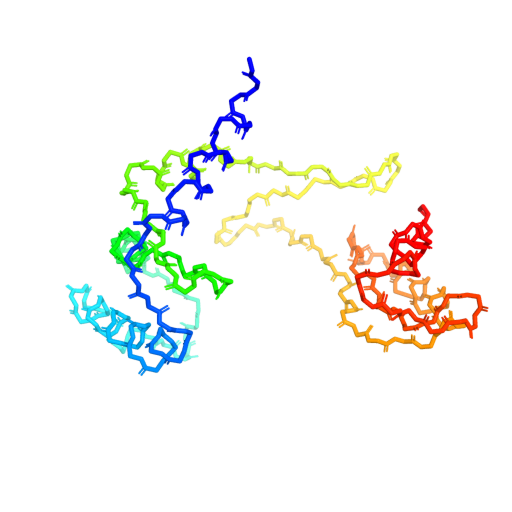M 1020 C C . PRO A 1 126 ? 11.325 -13.832 -2.132 1.00 92.88 126 PRO A C 1
ATOM 1022 O O . PRO A 1 126 ? 12.511 -13.927 -2.444 1.00 92.88 126 PRO A O 1
ATOM 1025 N N . VAL A 1 127 ? 10.358 -13.580 -3.018 1.00 93.88 127 VAL A N 1
ATOM 1026 C CA . VAL A 1 127 ? 10.660 -13.149 -4.387 1.00 93.88 127 VAL A CA 1
ATOM 1027 C C . VAL A 1 127 ? 11.341 -11.791 -4.300 1.00 93.88 127 VAL A C 1
ATOM 1029 O O . VAL A 1 127 ? 10.750 -10.841 -3.787 1.00 93.88 127 VAL A O 1
ATOM 1032 N N . PHE A 1 128 ? 12.577 -11.700 -4.782 1.00 92.81 128 PHE A N 1
ATOM 1033 C CA . PHE A 1 128 ? 13.302 -10.438 -4.770 1.00 92.81 128 PHE A CA 1
ATOM 1034 C C . PHE A 1 128 ? 13.007 -9.643 -6.043 1.00 92.81 128 PHE A C 1
ATOM 1036 O O . PHE A 1 128 ? 13.316 -10.074 -7.161 1.00 92.81 128 PHE A O 1
ATOM 1043 N N . ALA A 1 129 ? 12.399 -8.473 -5.857 1.00 91.69 129 ALA A N 1
ATOM 1044 C CA . ALA A 1 129 ? 12.308 -7.464 -6.895 1.00 91.69 129 ALA A CA 1
ATOM 1045 C C . ALA A 1 129 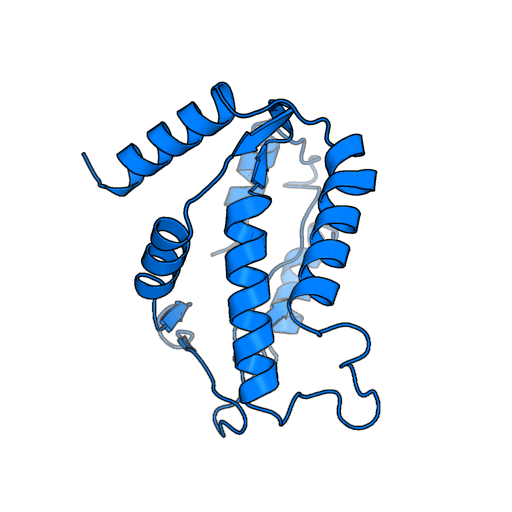? 13.616 -6.665 -6.936 1.00 91.69 129 ALA A C 1
ATOM 1047 O O . ALA A 1 129 ? 14.182 -6.356 -5.890 1.00 91.69 129 ALA A O 1
ATOM 1048 N N . GLY A 1 130 ? 14.084 -6.315 -8.130 1.00 89.56 130 GLY A N 1
ATOM 1049 C CA . GLY A 1 130 ? 15.076 -5.265 -8.331 1.00 89.56 130 GLY A CA 1
ATOM 1050 C C . GLY A 1 130 ? 14.354 -3.957 -8.641 1.00 89.56 130 GLY A C 1
ATOM 1051 O O . GLY A 1 130 ? 14.152 -3.681 -9.825 1.00 89.56 130 GLY A O 1
ATOM 1052 N N . PRO A 1 131 ? 13.915 -3.187 -7.627 1.00 85.19 131 PRO A N 1
ATOM 1053 C CA . PRO A 1 131 ? 13.199 -1.950 -7.859 1.00 85.19 131 PRO A CA 1
ATOM 1054 C C . PRO A 1 131 ? 14.156 -0.856 -8.297 1.00 85.19 131 PRO A C 1
ATOM 1056 O O . PRO A 1 131 ? 15.197 -0.622 -7.678 1.00 85.19 131 PRO A O 1
ATOM 1059 N N . LEU A 1 132 ? 13.777 -0.165 -9.359 1.00 85.19 132 LEU A N 1
ATOM 1060 C CA . LEU A 1 132 ? 14.445 1.034 -9.812 1.00 85.19 132 LEU A CA 1
ATOM 1061 C C . LEU A 1 132 ? 13.404 2.096 -10.137 1.00 85.19 132 LEU A C 1
ATOM 1063 O O . LEU A 1 132 ? 13.326 2.559 -11.256 1.00 85.19 132 LEU A O 1
ATOM 1067 N N . SER A 1 133 ? 12.614 2.514 -9.156 1.00 84.88 133 SER A N 1
ATOM 1068 C CA . SER A 1 133 ? 11.534 3.500 -9.323 1.00 84.88 133 SER A CA 1
ATOM 1069 C C . SER A 1 133 ? 12.057 4.949 -9.388 1.00 84.88 133 SER A C 1
ATOM 1071 O O . SER A 1 133 ? 11.516 5.855 -8.755 1.00 84.88 133 SER A O 1
ATOM 1073 N N . ILE A 1 134 ? 13.156 5.174 -10.113 1.00 90.31 134 ILE A N 1
ATOM 1074 C CA . ILE A 1 134 ? 13.787 6.485 -10.301 1.00 90.31 134 ILE A CA 1
ATOM 1075 C C . ILE A 1 134 ? 13.752 6.897 -11.769 1.00 90.31 134 ILE A C 1
ATOM 1077 O O . ILE A 1 134 ? 13.630 6.067 -12.669 1.00 90.31 134 ILE A O 1
ATOM 1081 N N . GLN A 1 135 ? 13.895 8.196 -12.004 1.00 91.25 135 GLN A N 1
ATOM 1082 C CA . GLN A 1 135 ? 14.079 8.729 -13.344 1.00 91.25 135 GLN A CA 1
ATOM 1083 C C . GLN A 1 135 ? 15.510 8.470 -13.828 1.00 91.25 135 GLN A C 1
ATOM 1085 O O . GLN A 1 135 ? 16.471 8.710 -13.095 1.00 91.25 135 GLN A O 1
ATOM 1090 N N . VAL A 1 136 ? 15.647 8.011 -15.070 1.00 93.44 136 VAL A N 1
ATOM 1091 C CA . VAL A 1 136 ? 16.938 7.853 -15.751 1.00 93.44 136 VAL A CA 1
ATOM 1092 C C . VAL A 1 136 ? 16.879 8.480 -17.138 1.00 93.44 136 VAL A C 1
ATOM 1094 O O . VAL A 1 136 ? 15.809 8.568 -17.742 1.00 93.44 136 VAL A O 1
ATOM 1097 N N . SER A 1 137 ? 18.039 8.874 -17.661 1.00 93.88 137 SER A N 1
ATOM 1098 C CA . SER A 1 137 ? 18.150 9.295 -19.057 1.00 93.88 137 SER A CA 1
ATOM 1099 C C . SER A 1 137 ? 17.750 8.156 -20.005 1.00 93.88 137 SER A C 1
ATOM 1101 O O . SER A 1 137 ? 18.065 6.990 -19.740 1.00 93.88 137 SER A O 1
ATOM 1103 N N . GLU A 1 138 ? 17.096 8.483 -21.126 1.00 92.56 138 GLU A N 1
ATOM 1104 C CA . GLU A 1 138 ? 16.590 7.503 -22.103 1.00 92.56 138 GLU A CA 1
ATOM 1105 C C . GLU A 1 138 ? 17.685 6.522 -22.570 1.00 92.56 138 GLU A C 1
ATOM 1107 O O . GLU A 1 138 ? 17.443 5.319 -22.680 1.00 92.56 138 GLU A O 1
ATOM 1112 N N . GLU A 1 139 ? 18.915 6.999 -22.779 1.00 93.88 139 GLU A N 1
ATOM 1113 C CA . GLU A 1 139 ? 20.057 6.187 -23.213 1.00 93.88 139 GLU A CA 1
ATOM 1114 C C . GLU A 1 139 ? 20.554 5.187 -22.158 1.00 93.88 139 GLU A C 1
ATOM 1116 O O . GLU A 1 139 ? 21.174 4.180 -22.504 1.00 93.88 139 GLU A O 1
ATOM 1121 N N . LEU A 1 140 ? 20.271 5.438 -20.877 1.00 94.00 140 LEU A N 1
ATOM 1122 C CA . LEU A 1 140 ? 20.677 4.578 -19.765 1.00 94.00 140 LEU A CA 1
ATOM 1123 C C . LEU A 1 140 ? 19.623 3.529 -19.405 1.00 94.00 140 LEU A C 1
ATOM 1125 O O . LEU A 1 140 ? 19.932 2.598 -18.659 1.00 94.00 140 LEU A O 1
ATOM 1129 N N . TYR A 1 141 ? 18.413 3.628 -19.962 1.00 91.25 141 TYR A N 1
ATOM 1130 C CA . TYR A 1 141 ? 17.309 2.728 -19.639 1.00 91.25 141 TYR A CA 1
ATOM 1131 C C . TYR A 1 141 ? 17.681 1.249 -19.813 1.00 91.25 141 TYR A C 1
ATOM 1133 O O . TYR A 1 141 ? 17.538 0.452 -18.881 1.00 91.25 141 TYR A O 1
ATOM 1141 N N . ILE A 1 142 ? 18.190 0.885 -20.997 1.00 91.50 142 ILE A N 1
ATOM 1142 C CA . ILE A 1 142 ? 18.563 -0.500 -21.320 1.00 91.50 142 ILE A CA 1
ATOM 1143 C C . ILE A 1 142 ? 19.798 -0.938 -20.520 1.00 91.50 142 ILE A C 1
ATOM 1145 O O . ILE A 1 142 ? 19.690 -1.954 -19.834 1.00 91.50 142 ILE A O 1
ATOM 1149 N N . PRO A 1 143 ? 20.937 -0.207 -20.524 1.00 93.94 143 PRO A N 1
ATOM 1150 C CA . PRO A 1 143 ? 22.128 -0.629 -19.784 1.00 93.94 143 PRO A CA 1
ATOM 1151 C C . PRO A 1 143 ? 21.885 -0.856 -18.290 1.00 93.94 143 PRO A C 1
ATOM 1153 O O . PRO A 1 143 ? 22.395 -1.825 -17.727 1.00 93.94 143 PRO A O 1
ATOM 1156 N N . ILE A 1 144 ? 21.100 0.013 -17.644 1.00 92.69 144 ILE A N 1
ATOM 1157 C CA . ILE A 1 144 ? 20.803 -0.131 -16.217 1.00 92.69 144 ILE A CA 1
ATOM 1158 C C . ILE A 1 144 ? 19.880 -1.329 -15.982 1.00 92.69 144 ILE A C 1
ATOM 1160 O O . ILE A 1 144 ? 20.187 -2.181 -15.147 1.00 92.69 144 ILE A O 1
ATOM 1164 N N . THR A 1 145 ? 18.782 -1.425 -16.738 1.00 91.69 145 THR A N 1
ATOM 1165 C CA . THR A 1 145 ? 17.824 -2.531 -16.601 1.00 91.69 145 THR A CA 1
ATOM 1166 C C . THR A 1 145 ? 18.498 -3.882 -16.839 1.00 91.69 145 THR A C 1
ATOM 1168 O O . THR A 1 145 ? 18.346 -4.803 -16.038 1.00 91.69 145 THR A O 1
ATOM 1171 N N . GLU A 1 146 ? 19.306 -3.996 -17.894 1.00 92.19 146 GLU A N 1
ATOM 1172 C CA . GLU A 1 146 ? 20.068 -5.206 -18.200 1.00 92.19 146 GLU A CA 1
ATOM 1173 C C . GLU A 1 146 ? 21.089 -5.525 -17.099 1.00 92.19 146 GLU A C 1
ATOM 1175 O O . GLU A 1 146 ? 21.215 -6.676 -16.682 1.00 92.19 146 GLU A O 1
ATOM 1180 N N . GLY A 1 147 ? 21.793 -4.512 -16.586 1.00 92.69 147 GLY A N 1
ATOM 1181 C CA . GLY A 1 147 ? 22.734 -4.670 -15.479 1.00 92.69 147 GLY A CA 1
ATOM 1182 C C . GLY A 1 147 ? 22.086 -5.277 -14.232 1.00 92.69 147 GLY A C 1
ATOM 1183 O O . GLY A 1 147 ? 22.676 -6.156 -13.603 1.00 92.69 147 GLY A O 1
ATOM 1184 N N . MET A 1 148 ? 20.857 -4.865 -13.909 1.00 91.44 148 MET A N 1
ATOM 1185 C CA . MET A 1 148 ? 20.086 -5.423 -12.794 1.00 91.44 148 MET A CA 1
ATOM 1186 C C . MET A 1 148 ? 19.620 -6.854 -13.077 1.00 91.44 148 MET A C 1
ATOM 1188 O O . MET A 1 148 ? 19.813 -7.739 -12.242 1.00 91.44 148 MET A O 1
ATOM 1192 N N . LEU A 1 149 ? 19.054 -7.094 -14.263 1.00 90.94 149 LEU A N 1
ATOM 1193 C CA . LEU A 1 149 ? 18.514 -8.398 -14.669 1.00 90.94 149 LEU A CA 1
ATOM 1194 C C . LEU A 1 149 ? 19.586 -9.484 -14.834 1.00 90.94 149 LEU A C 1
ATOM 1196 O O . LEU A 1 149 ? 19.280 -10.670 -14.755 1.00 90.94 149 LEU A O 1
ATOM 1200 N N . ARG A 1 150 ? 20.857 -9.109 -15.018 1.00 92.56 150 ARG A N 1
ATOM 1201 C CA . ARG A 1 150 ? 21.986 -10.056 -15.027 1.00 92.56 150 ARG A CA 1
ATOM 1202 C C . ARG A 1 150 ? 22.240 -10.714 -13.669 1.00 92.56 150 ARG A C 1
ATOM 1204 O O . ARG A 1 150 ? 22.919 -11.740 -13.619 1.00 92.56 150 ARG A O 1
ATOM 1211 N N . SER A 1 151 ? 21.749 -10.142 -12.568 1.00 92.06 151 SER A N 1
ATOM 1212 C CA . SER A 1 151 ? 21.870 -10.767 -11.251 1.00 92.06 151 SER A CA 1
ATOM 1213 C C . SER A 1 151 ? 20.904 -11.949 -11.134 1.00 92.06 151 SER A C 1
ATOM 1215 O O . SER A 1 151 ? 19.696 -11.740 -11.225 1.00 92.06 151 SER A O 1
ATOM 1217 N N . PRO A 1 152 ? 21.377 -13.169 -10.808 1.00 89.69 152 PRO A N 1
ATOM 1218 C CA . PRO A 1 152 ? 20.495 -14.326 -10.629 1.00 89.69 152 PRO A CA 1
ATOM 1219 C C . PRO A 1 152 ? 19.572 -14.199 -9.404 1.00 89.69 152 PRO A C 1
ATOM 1221 O O . PRO A 1 152 ? 18.697 -15.036 -9.204 1.00 89.69 152 PRO A O 1
ATOM 1224 N N . HIS A 1 153 ? 19.779 -13.178 -8.565 1.00 90.81 153 HIS A N 1
ATOM 1225 C CA . HIS A 1 153 ? 18.933 -12.894 -7.409 1.00 90.81 153 HIS A CA 1
ATOM 1226 C C . HIS A 1 153 ? 17.702 -12.059 -7.775 1.00 90.81 153 HIS A C 1
ATOM 1228 O O . HIS A 1 153 ? 16.740 -12.062 -7.017 1.00 90.81 153 HIS A O 1
ATOM 1234 N N . VAL A 1 154 ? 17.716 -11.331 -8.898 1.00 93.56 154 VAL A N 1
ATOM 1235 C CA . VAL A 1 154 ? 16.583 -10.499 -9.322 1.00 93.56 154 VAL A CA 1
ATOM 1236 C C . VAL A 1 154 ? 15.578 -11.377 -10.054 1.00 93.56 154 VAL A C 1
ATOM 1238 O O . VAL A 1 154 ? 15.867 -11.920 -11.114 1.00 93.56 154 VAL A O 1
ATOM 1241 N N . GLN A 1 155 ? 14.392 -11.526 -9.469 1.00 93.38 155 GLN A N 1
ATOM 1242 C CA . GLN A 1 155 ? 13.328 -12.392 -9.989 1.00 93.38 155 GLN A CA 1
ATOM 1243 C C . GLN A 1 155 ? 12.160 -11.599 -10.580 1.00 93.38 155 GLN A C 1
ATOM 1245 O O . GLN A 1 155 ? 11.402 -12.120 -11.394 1.00 93.38 155 GLN A O 1
ATOM 1250 N N . VAL A 1 156 ? 11.997 -10.350 -10.145 1.00 93.12 156 VAL A N 1
ATOM 1251 C CA . VAL A 1 156 ? 11.020 -9.390 -10.668 1.00 93.12 156 VAL A CA 1
ATOM 1252 C C . VAL A 1 156 ? 11.749 -8.080 -10.907 1.00 93.12 156 VAL A C 1
ATOM 1254 O O . VAL A 1 156 ? 12.591 -7.686 -10.104 1.00 93.12 156 VAL A O 1
ATOM 1257 N N . GLN A 1 157 ? 11.428 -7.397 -11.997 1.00 89.75 157 GLN A N 1
ATOM 1258 C CA . GLN A 1 157 ? 11.963 -6.075 -12.281 1.00 89.75 157 GLN A CA 1
ATOM 1259 C C . GLN A 1 157 ? 10.842 -5.047 -12.178 1.00 89.75 157 GLN A C 1
ATOM 1261 O O . GLN A 1 157 ? 9.744 -5.250 -12.692 1.00 89.75 157 GLN A O 1
ATOM 1266 N N . GLU A 1 158 ? 11.139 -3.963 -11.472 1.00 90.44 158 GLU A N 1
ATOM 1267 C CA . GLU A 1 158 ? 10.360 -2.734 -11.507 1.00 90.44 158 GLU A CA 1
ATOM 1268 C C . GLU A 1 158 ? 11.286 -1.680 -12.110 1.00 90.44 158 GLU A C 1
ATOM 1270 O O . GLU A 1 158 ? 12.263 -1.261 -11.490 1.00 90.44 158 GLU A O 1
ATOM 1275 N N . GLY A 1 159 ? 11.046 -1.370 -13.382 1.00 86.94 159 GLY A N 1
ATOM 1276 C CA . GLY A 1 159 ? 11.954 -0.565 -14.183 1.00 86.94 159 GLY A CA 1
ATOM 1277 C C . GLY A 1 159 ? 11.954 0.921 -13.855 1.00 86.94 159 GLY A C 1
ATOM 1278 O O . GLY A 1 159 ? 11.039 1.416 -13.198 1.00 86.94 159 GLY A O 1
ATOM 1279 N N . PRO A 1 160 ? 12.964 1.640 -14.367 1.00 90.25 160 PRO A N 1
ATOM 1280 C CA . PRO A 1 160 ? 13.041 3.079 -14.224 1.00 90.25 160 PRO A CA 1
ATOM 1281 C C . PRO A 1 160 ? 11.982 3.803 -15.036 1.00 90.25 160 PRO A C 1
ATOM 1283 O O . PRO A 1 160 ? 11.415 3.281 -15.997 1.00 90.25 160 PRO A O 1
ATOM 1286 N N . SER A 1 161 ? 11.758 5.049 -14.648 1.00 90.31 161 SER A N 1
ATOM 1287 C CA . SER A 1 161 ? 10.948 5.999 -15.394 1.00 90.31 161 SER A CA 1
ATOM 1288 C C . SER A 1 161 ? 11.834 6.785 -16.359 1.00 90.31 161 SER A C 1
ATOM 1290 O O . SER A 1 161 ? 12.992 7.081 -16.062 1.00 90.31 161 SER A O 1
ATOM 1292 N N . ILE A 1 162 ? 11.273 7.160 -17.505 1.00 91.00 162 ILE A N 1
ATOM 1293 C CA . ILE A 1 162 ? 11.909 8.035 -18.498 1.00 91.00 162 ILE A CA 1
ATOM 1294 C C . ILE A 1 162 ? 11.056 9.286 -18.681 1.00 91.00 162 ILE A C 1
ATOM 1296 O O . ILE A 1 162 ? 9.829 9.210 -18.677 1.00 91.00 162 ILE A O 1
ATOM 1300 N N . ASP A 1 163 ? 11.700 10.436 -18.853 1.00 90.88 163 ASP A N 1
ATOM 1301 C CA . ASP A 1 163 ? 11.050 11.700 -19.226 1.00 90.88 163 ASP A CA 1
ATOM 1302 C C . ASP A 1 163 ? 11.202 12.047 -20.701 1.00 90.88 163 ASP A C 1
ATOM 1304 O O . ASP A 1 163 ? 10.677 13.063 -21.152 1.00 90.88 163 ASP A O 1
ATOM 1308 N N . THR A 1 164 ? 11.908 11.210 -21.455 1.00 92.94 164 THR A N 1
ATOM 1309 C CA . THR A 1 164 ? 12.143 11.389 -22.880 1.00 92.94 164 THR A CA 1
ATOM 1310 C C . THR A 1 164 ? 11.906 10.089 -23.636 1.00 92.94 164 THR A C 1
ATOM 1312 O O . THR A 1 164 ? 12.218 8.996 -23.164 1.00 92.94 164 THR A O 1
ATOM 1315 N N . VAL A 1 165 ? 11.294 10.212 -24.815 1.00 89.81 165 VAL A N 1
ATOM 1316 C CA . VAL A 1 165 ? 11.050 9.114 -25.752 1.00 89.81 165 VAL A CA 1
ATOM 1317 C C . VAL A 1 165 ? 11.375 9.603 -27.156 1.00 89.81 165 VAL A C 1
ATOM 1319 O O . VAL A 1 165 ? 10.758 10.544 -27.650 1.00 89.81 165 VAL A O 1
ATOM 1322 N N . PHE A 1 166 ? 12.344 8.961 -27.810 1.00 89.88 166 PHE A N 1
ATOM 1323 C CA . PHE A 1 166 ? 12.926 9.432 -29.074 1.00 89.88 166 PHE A CA 1
ATOM 1324 C C . PHE A 1 166 ? 13.526 10.844 -28.952 1.00 89.88 166 PHE A C 1
ATOM 1326 O O . PHE A 1 166 ? 13.455 11.637 -29.892 1.00 89.88 166 PHE A O 1
ATOM 1333 N N . GLY A 1 167 ? 14.085 11.168 -27.782 1.00 92.62 167 GLY A N 1
ATOM 1334 C CA . GLY A 1 167 ? 14.618 12.493 -27.466 1.00 92.62 167 GLY A CA 1
ATOM 1335 C C . GLY A 1 167 ? 13.557 13.587 -27.290 1.00 92.62 167 GLY A C 1
ATOM 1336 O O . GLY A 1 167 ? 13.913 14.754 -27.141 1.00 92.62 167 GLY A O 1
ATOM 1337 N N . LEU A 1 168 ? 12.265 13.241 -27.316 1.00 93.12 168 LEU A N 1
ATOM 1338 C CA . LEU A 1 168 ? 11.165 14.179 -27.093 1.00 93.12 168 LEU A CA 1
ATOM 1339 C C . LEU A 1 168 ? 10.671 14.076 -25.647 1.00 93.12 168 LEU A C 1
ATOM 1341 O O . LEU A 1 168 ? 10.480 12.954 -25.175 1.00 93.12 168 LEU A O 1
ATOM 1345 N N . PRO A 1 169 ? 10.417 15.202 -24.956 1.00 94.56 169 PRO A N 1
ATOM 1346 C CA . PRO A 1 169 ? 9.867 15.176 -23.606 1.00 94.56 169 PRO A CA 1
ATOM 1347 C C . PRO A 1 169 ? 8.516 14.453 -23.524 1.00 94.56 169 PRO A C 1
ATOM 1349 O O . PRO A 1 169 ? 7.660 14.588 -24.403 1.00 94.56 169 PRO A O 1
ATOM 1352 N N . VAL A 1 170 ? 8.310 13.714 -22.438 1.00 93.69 170 VAL A N 1
ATOM 1353 C CA . VAL A 1 170 ? 7.070 13.003 -22.126 1.00 93.69 170 VAL A CA 1
ATOM 1354 C C . VAL A 1 170 ? 6.161 13.920 -21.313 1.00 93.69 170 VAL A C 1
ATOM 1356 O O . VAL A 1 170 ? 6.369 14.135 -20.123 1.00 93.69 170 VAL A O 1
ATOM 1359 N N . TYR A 1 171 ? 5.136 14.470 -21.962 1.00 92.88 171 TYR A N 1
ATOM 1360 C CA . TYR A 1 171 ? 4.138 15.316 -21.305 1.00 92.88 171 TYR A CA 1
ATOM 1361 C C . TYR A 1 171 ? 2.950 14.481 -20.806 1.00 92.88 171 TYR A C 1
ATOM 1363 O O . TYR A 1 171 ? 2.291 13.806 -21.604 1.00 92.88 171 TYR A O 1
ATOM 1371 N N . SER A 1 172 ? 2.645 14.564 -19.510 1.00 92.50 172 SER A N 1
ATOM 1372 C CA . SER A 1 172 ? 1.491 13.896 -18.886 1.00 92.50 172 SER A CA 1
ATOM 1373 C C . SER A 1 172 ? 0.161 14.314 -19.515 1.00 92.50 172 SER A C 1
ATOM 1375 O O . SER A 1 172 ? -0.024 15.475 -19.884 1.00 92.50 172 SER A O 1
ATOM 1377 N N . GLY A 1 173 ? -0.778 13.374 -19.635 1.00 92.38 173 GLY A N 1
ATOM 1378 C CA . GLY A 1 173 ? -2.102 13.614 -20.215 1.00 92.38 173 GLY A CA 1
ATOM 1379 C C . GLY A 1 173 ? -2.093 13.832 -21.732 1.00 92.38 173 GLY A C 1
ATOM 1380 O O . GLY A 1 173 ? -3.089 14.281 -22.299 1.00 92.38 173 GLY A O 1
ATOM 1381 N N . THR A 1 174 ? -0.981 13.531 -22.409 1.00 93.69 174 THR A N 1
ATOM 1382 C CA . THR A 1 174 ? -0.830 13.697 -23.862 1.00 93.69 174 THR A CA 1
ATOM 1383 C C . THR A 1 174 ? -0.456 12.376 -24.544 1.00 93.69 174 THR A C 1
ATOM 1385 O O . THR A 1 174 ? 0.000 11.438 -23.886 1.00 93.69 174 THR A O 1
ATOM 1388 N N . PRO A 1 175 ? -0.556 12.277 -25.884 1.00 92.69 175 PRO A N 1
ATOM 1389 C CA . PRO A 1 175 ? -0.094 11.094 -26.612 1.00 92.69 175 PRO A CA 1
ATOM 1390 C C . PRO A 1 175 ? 1.385 10.725 -26.384 1.00 92.69 175 PRO A C 1
ATOM 1392 O O . PRO A 1 175 ? 1.749 9.568 -26.600 1.00 92.69 175 PRO A O 1
ATOM 1395 N N . PHE A 1 176 ? 2.233 11.657 -25.925 1.00 91.31 176 PHE A N 1
ATOM 1396 C CA . PHE A 1 176 ? 3.631 11.373 -25.575 1.00 91.31 176 PHE A CA 1
ATOM 1397 C C . PHE A 1 176 ? 3.743 10.395 -24.396 1.00 91.31 176 PHE A C 1
ATOM 1399 O O . PHE A 1 176 ? 4.562 9.481 -24.434 1.00 91.31 176 PHE A O 1
ATOM 1406 N N . GLU A 1 177 ? 2.875 10.522 -23.391 1.00 91.38 177 GLU A N 1
ATOM 1407 C CA . GLU A 1 177 ? 2.797 9.594 -22.255 1.00 91.38 177 GLU A CA 1
ATOM 1408 C C . GLU A 1 177 ? 2.377 8.189 -22.701 1.00 91.38 177 GLU A C 1
ATOM 1410 O O . GLU A 1 177 ? 2.964 7.194 -22.281 1.00 91.38 177 GLU A O 1
ATOM 1415 N N . THR A 1 178 ? 1.430 8.089 -23.640 1.00 90.88 178 THR A N 1
ATOM 1416 C CA . THR A 1 178 ? 1.055 6.794 -24.237 1.00 90.88 178 THR A CA 1
ATOM 1417 C C . THR A 1 178 ? 2.224 6.168 -25.000 1.00 90.88 178 THR A C 1
ATOM 1419 O O . THR A 1 178 ? 2.442 4.956 -24.920 1.00 90.88 178 THR A O 1
ATOM 1422 N N . ALA A 1 179 ? 2.993 6.978 -25.736 1.00 88.38 179 ALA A N 1
ATOM 1423 C CA . ALA A 1 179 ? 4.184 6.507 -26.435 1.00 88.38 179 ALA A CA 1
ATOM 1424 C C . ALA A 1 179 ? 5.247 5.982 -25.454 1.00 88.38 179 ALA A C 1
ATOM 1426 O O . ALA A 1 179 ? 5.832 4.931 -25.715 1.00 88.38 179 ALA A O 1
ATOM 1427 N N . ALA A 1 180 ? 5.437 6.648 -24.310 1.00 87.81 180 ALA A N 1
ATOM 1428 C CA . ALA A 1 180 ? 6.313 6.186 -23.235 1.00 87.81 180 ALA A CA 1
ATOM 1429 C C . ALA A 1 180 ? 5.836 4.864 -22.619 1.00 87.81 180 ALA A C 1
ATOM 1431 O O . ALA A 1 180 ? 6.599 3.901 -22.576 1.00 87.81 180 ALA A O 1
ATOM 1432 N N . GLY A 1 181 ? 4.556 4.774 -22.241 1.00 85.12 181 GLY A N 1
ATOM 1433 C CA . GLY A 1 181 ? 3.983 3.570 -21.630 1.00 85.12 181 GLY A CA 1
ATOM 1434 C C . GLY A 1 181 ? 4.001 2.339 -22.542 1.00 85.12 181 GLY A C 1
ATOM 1435 O O . GLY A 1 181 ? 4.083 1.212 -22.064 1.00 85.12 181 GLY A O 1
ATOM 1436 N N . ARG A 1 182 ? 3.975 2.533 -23.868 1.00 79.81 182 ARG A N 1
ATOM 1437 C CA . ARG A 1 182 ? 4.086 1.440 -24.846 1.00 79.81 182 ARG A CA 1
ATOM 1438 C C . ARG A 1 182 ? 5.532 1.023 -25.137 1.00 79.81 182 ARG A C 1
ATOM 1440 O O . ARG A 1 182 ? 5.737 -0.088 -25.619 1.00 79.81 182 ARG A O 1
ATOM 1447 N N . LYS A 1 183 ? 6.514 1.902 -24.904 1.00 59.31 183 LYS A N 1
ATOM 1448 C CA . LYS A 1 183 ? 7.937 1.648 -25.185 1.00 59.31 183 LYS A CA 1
ATOM 1449 C C . LYS A 1 183 ? 8.659 0.940 -24.036 1.00 59.31 183 LYS A C 1
ATOM 1451 O O . LYS A 1 183 ? 9.833 0.643 -24.213 1.00 59.31 183 LYS A O 1
ATOM 1456 N N . ALA A 1 184 ? 8.006 0.614 -22.913 1.00 50.22 184 ALA A N 1
ATOM 1457 C CA . ALA A 1 184 ? 8.551 -0.413 -22.022 1.00 50.22 184 ALA A CA 1
ATOM 1458 C C . ALA A 1 184 ? 8.817 -1.654 -22.901 1.00 50.22 184 ALA A C 1
ATOM 1460 O O . ALA A 1 184 ? 7.859 -2.191 -23.469 1.00 50.22 184 ALA A O 1
ATOM 1461 N N . PRO A 1 185 ? 10.090 -2.006 -23.175 1.00 39.84 185 PRO A N 1
ATOM 1462 C CA . PRO A 1 185 ? 10.389 -3.096 -24.089 1.00 39.84 185 PRO A CA 1
ATOM 1463 C C . PRO A 1 185 ? 9.727 -4.376 -23.553 1.00 39.84 185 PRO A C 1
ATOM 1465 O O . PRO A 1 185 ? 9.516 -4.471 -22.341 1.00 39.84 185 PRO A O 1
ATOM 1468 N N . PRO A 1 186 ? 9.328 -5.311 -24.435 1.00 38.78 186 PRO A N 1
ATOM 1469 C CA . PRO A 1 186 ? 8.763 -6.585 -24.000 1.00 38.78 186 PRO A CA 1
ATOM 1470 C C . PRO A 1 186 ? 9.666 -7.312 -23.002 1.00 38.78 186 PRO A C 1
ATOM 1472 O O . PRO A 1 186 ? 10.906 -7.165 -23.113 1.00 38.78 186 PRO A O 1
#

Sequence (186 aa):
MTTSLVRLMETLERARDGDPCTNREWETKVIPETVKKYLKKFDLEQTFNNEEPVNQDPELADRFFEAGLSMAAEIGVLMVDTESVIRFSREEILEAVERAPDHVKLGRDSDRITMRTRRPEDKIPPVFAGPLSIQVSEELYIPITEGMLRSPHVQVQEGPSIDTVFGLPVYSGTPFETAAGRKAPP

pLDDT: mean 92.35, std 8.95, range [38.78, 98.44]

Radius of gyration: 21.69 Å; chains: 1; bounding box: 45×40×53 Å